Protein AF-A0AAN8NN44-F1 (afdb_monomer)

Radius of gyration: 18.26 Å; Cα contacts (8 Å, |Δi|>4): 401; chains: 1; bounding box: 51×33×47 Å

Foldseek 3Di:
DPWPQDDDPVQWDPDPQQFFFFWWKKFKFFTPDADPNFTDIAIWIWTQGPQGKIKTWFWAFDDCVRPVDAADPPDQFGGQIAGDITMGNHPDDTPRTQDMDIFGWDPRDGNNVLVVLCVVVQLRQWTHHRVRLARLVSVLVSVVSCVVVRGTPPCVSVVVVVVSQWDWGDDVVDPDTDTDDGDPDSDHIDRDDPVRSVVVSVVRPCPRPCVVVPPPDDD

Sequence (219 aa):
MASSYGIPQSMRIAVPENSRVVDVRVVVHKTASIVNDRHVNHWCIYFHTEEGFIVKVNMREKTQTEWPYVPFRNATYGWPGILDISAYQTHTI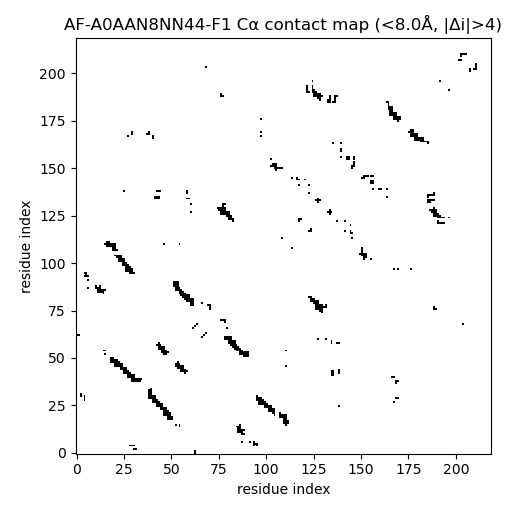TPSMIKAWDLHTLCQPRVKDLIRVLRRNQREFYTMSKCGSGCRFWVYTAIADWEGVGYLNIGTIQYIQERLMFWYDHRQDLVRTVIKEPLDTMPPGKFWTPEEWTAEMRLYDPFHPSADLWHDYSR

Nearest PDB structures (foldseek):
  5hqw-assembly1_A  TM=3.061E-01  e=4.403E-01  Brevibacillus brevis NBRC 100599
  3kg6-assembly5_C  TM=2.617E-01  e=1.930E+00  Lyngbya majuscula
  3kg6-assembly6_D  TM=2.424E-01  e=2.873E+00  Lyngbya majuscula
  3kg9-assembly3_B  TM=2.326E-01  e=3.817E+00  Lyngbya majuscula
  5tz7-assembly1_B  TM=2.546E-01  e=9.475E+00  Moorena producens 3L

Mean predicted aligned error: 8.64 Å

Solvent-accessible surface area (backbone atoms only — not comparable to full-atom values): 12464 Å² total; per-residue (Å²): 129,84,80,82,78,56,77,60,76,91,57,55,49,78,68,62,46,80,42,36,29,48,29,47,30,42,36,38,25,54,45,95,49,68,57,95,94,34,52,43,69,47,40,39,36,32,34,36,27,77,89,41,36,31,37,40,45,32,55,42,71,53,43,63,88,78,42,83,67,78,68,57,93,84,46,85,46,28,53,50,38,37,67,49,72,52,14,30,77,53,87,71,78,35,94,39,57,74,51,73,49,79,40,63,43,35,91,53,45,28,47,46,54,62,53,46,53,39,58,75,68,36,62,52,42,29,28,18,14,60,84,64,59,14,29,48,34,50,50,52,50,54,48,41,54,38,33,74,72,54,40,29,54,90,62,51,49,63,60,48,51,68,60,62,31,48,44,68,39,77,49,94,90,45,101,52,77,44,76,46,73,62,44,96,60,69,48,66,44,46,77,36,54,75,66,54,41,52,52,58,57,42,73,67,33,84,83,35,94,65,38,80,77,70,72,87,72,92,128

Secondary structure (DSSP, 8-state):
-----SS-GGG-B---TTSBEEEEEEEEEEEEEEETTEEEEEEEEEEEETTS-EEEEEEEEPPTTT--PPPPTT-SEEEEEEEEEEEESS-PPPTTEEEEEEEEBSS--BHHHHHHHHHHTTTTSEEEETTS-THHHHHHHHHHHHHHTTSB-TTHHHHHHHHHT-EEE--TT-SS-EEE---S-----EE--HHHHHHHHHTT-TTSTTGGGS-----

pLDDT: mean 80.77, std 17.83, range [31.28, 98.56]

Organism: NCBI:txid74498

InterPro domains:
  IPR056672 Domain of unknown function DUF7770 [PF24968] (24-180)

Structure (mmCIF, N/CA/C/O backbone):
data_AF-A0AAN8NN44-F1
#
_entry.id   AF-A0AAN8NN44-F1
#
loop_
_atom_site.group_PDB
_atom_site.id
_atom_site.type_symbol
_atom_site.label_atom_id
_atom_site.label_alt_id
_atom_site.label_comp_id
_atom_site.label_asym_id
_atom_site.label_entity_id
_atom_site.label_seq_id
_atom_site.pdbx_PDB_ins_code
_atom_site.Cartn_x
_atom_site.Cartn_y
_atom_site.Cartn_z
_atom_site.occupancy
_atom_site.B_iso_or_equiv
_atom_site.auth_seq_id
_atom_site.auth_comp_id
_atom_site.auth_asym_id
_atom_site.auth_atom_id
_atom_site.pdbx_PDB_model_num
ATOM 1 N N . MET A 1 1 ? 11.306 13.249 -11.614 1.00 31.28 1 MET A N 1
ATOM 2 C CA . MET A 1 1 ? 10.649 14.209 -10.696 1.00 31.28 1 MET A CA 1
ATOM 3 C C . MET A 1 1 ? 9.962 13.415 -9.598 1.00 31.28 1 MET A C 1
ATOM 5 O O . MET A 1 1 ? 9.214 12.503 -9.924 1.00 31.28 1 MET A O 1
ATOM 9 N N . ALA A 1 2 ? 10.258 13.689 -8.325 1.00 33.84 2 ALA A N 1
ATOM 10 C CA . ALA A 1 2 ? 9.613 13.007 -7.204 1.00 33.84 2 ALA A CA 1
ATOM 11 C C . ALA A 1 2 ? 8.118 13.349 -7.192 1.00 33.84 2 ALA A C 1
ATOM 13 O O . ALA A 1 2 ? 7.742 14.519 -7.161 1.00 33.84 2 ALA A O 1
ATOM 14 N N . SER A 1 3 ? 7.262 12.337 -7.269 1.00 41.66 3 SER A N 1
ATOM 15 C CA . SER A 1 3 ? 5.829 12.548 -7.410 1.00 41.66 3 SER A CA 1
ATOM 16 C C . SER A 1 3 ? 5.186 12.733 -6.029 1.00 41.66 3 SER A C 1
ATOM 18 O O . SER A 1 3 ? 4.877 11.761 -5.335 1.00 41.66 3 SER A O 1
ATOM 20 N N . SER A 1 4 ? 5.011 13.975 -5.580 1.00 47.56 4 SER A N 1
ATOM 21 C CA . SER A 1 4 ? 4.341 14.276 -4.309 1.00 47.56 4 SER A CA 1
ATOM 22 C C . SER A 1 4 ? 2.816 14.277 -4.473 1.00 47.56 4 SER A C 1
ATOM 24 O O . SER A 1 4 ? 2.148 15.301 -4.368 1.00 47.56 4 SER A O 1
ATOM 26 N N . TYR A 1 5 ? 2.221 13.110 -4.727 1.00 59.44 5 TYR A N 1
ATOM 27 C CA . TYR A 1 5 ? 0.763 12.975 -4.648 1.00 59.44 5 TYR A CA 1
ATOM 28 C C . TYR A 1 5 ? 0.350 12.811 -3.181 1.00 59.44 5 TYR A C 1
ATOM 30 O O . TYR A 1 5 ? 0.694 11.812 -2.539 1.00 59.44 5 TYR A O 1
ATOM 38 N N . GLY A 1 6 ? -0.387 13.780 -2.637 1.00 60.66 6 GLY A N 1
ATOM 39 C CA . GLY A 1 6 ? -1.008 13.665 -1.318 1.00 60.66 6 GLY A CA 1
ATOM 40 C C . GLY A 1 6 ? -0.920 14.915 -0.444 1.00 60.66 6 GLY A C 1
ATOM 41 O O . GLY A 1 6 ? -0.745 16.022 -0.943 1.00 60.66 6 GLY A O 1
ATOM 42 N N . ILE A 1 7 ? -1.078 14.724 0.869 1.00 65.12 7 ILE A N 1
ATOM 43 C CA . ILE A 1 7 ? -0.983 15.786 1.881 1.00 65.12 7 ILE A CA 1
ATOM 44 C C . ILE A 1 7 ? 0.482 16.281 1.955 1.00 65.12 7 ILE A C 1
ATOM 46 O O . ILE A 1 7 ? 1.389 15.436 1.986 1.00 65.12 7 ILE A O 1
ATOM 50 N N . PRO A 1 8 ? 0.740 17.608 1.981 1.00 69.25 8 PRO A N 1
ATOM 51 C CA . PRO A 1 8 ? 2.092 18.173 1.993 1.00 69.25 8 PRO A CA 1
ATOM 52 C C . PRO A 1 8 ? 2.992 17.582 3.081 1.00 69.25 8 PRO A C 1
ATOM 54 O O . PRO A 1 8 ? 2.550 17.353 4.207 1.00 69.25 8 PRO A O 1
ATOM 57 N N . GLN A 1 9 ? 4.279 17.382 2.775 1.00 72.81 9 GLN A N 1
ATOM 58 C CA . GLN A 1 9 ? 5.242 16.848 3.749 1.00 72.81 9 GLN A CA 1
ATOM 59 C C . GLN A 1 9 ? 5.382 17.727 4.999 1.00 72.81 9 GLN A C 1
ATOM 61 O O . GLN A 1 9 ? 5.613 17.196 6.078 1.00 72.81 9 GLN A O 1
ATOM 66 N N . SER A 1 10 ? 5.186 19.043 4.875 1.00 74.38 10 SER A N 1
ATOM 67 C CA . SER A 1 10 ? 5.215 19.992 5.996 1.00 74.38 10 SER A CA 1
ATOM 68 C C . SER A 1 10 ? 4.125 19.752 7.044 1.00 74.38 10 SER A C 1
ATOM 70 O O . SER A 1 10 ? 4.248 20.233 8.163 1.00 74.38 10 SER A O 1
ATOM 72 N N . MET A 1 11 ? 3.073 19.005 6.702 1.00 79.19 11 MET A N 1
ATOM 73 C CA . MET A 1 11 ? 1.985 18.645 7.617 1.00 79.19 11 MET A CA 1
ATOM 74 C C . MET A 1 11 ? 2.177 17.261 8.251 1.00 79.19 11 MET A C 1
ATOM 76 O O . MET A 1 11 ? 1.268 16.764 8.918 1.00 79.19 11 MET A O 1
ATOM 80 N N . ARG A 1 12 ? 3.318 16.601 8.006 1.00 85.00 12 ARG A N 1
ATOM 81 C CA . ARG A 1 12 ? 3.601 15.284 8.577 1.00 85.00 12 ARG A CA 1
ATOM 82 C C . ARG A 1 12 ? 3.770 15.393 10.088 1.00 85.00 12 ARG A C 1
ATOM 84 O O . ARG A 1 12 ? 4.515 16.232 10.584 1.00 85.00 12 ARG A O 1
ATOM 91 N N . ILE A 1 13 ? 3.121 14.480 10.793 1.00 90.31 13 ILE A N 1
ATOM 92 C CA . ILE A 1 13 ? 3.348 14.224 12.213 1.00 90.31 13 ILE A CA 1
ATOM 93 C C . ILE A 1 13 ? 4.069 12.886 12.393 1.00 90.31 13 ILE A C 1
ATOM 95 O O . ILE A 1 13 ? 4.198 12.095 11.453 1.00 90.31 13 ILE A O 1
ATOM 99 N N . ALA A 1 14 ? 4.504 12.613 13.623 1.00 92.62 14 ALA A N 1
ATOM 100 C CA . ALA A 1 14 ? 4.926 11.272 14.006 1.00 92.62 14 ALA A CA 1
ATOM 101 C C . ALA A 1 14 ? 3.779 10.270 13.788 1.00 92.62 14 ALA A C 1
ATOM 103 O O . ALA A 1 14 ? 2.614 10.589 14.029 1.00 92.62 14 ALA A O 1
ATOM 104 N N . VAL A 1 15 ? 4.108 9.058 13.332 1.00 94.56 15 VAL A N 1
ATOM 105 C CA . VAL A 1 15 ? 3.108 8.004 13.122 1.00 94.56 15 VAL A CA 1
ATOM 106 C C . VAL A 1 15 ? 2.464 7.652 14.469 1.00 94.56 15 VAL A C 1
ATOM 108 O O . VAL A 1 15 ? 3.183 7.250 15.386 1.00 94.56 15 VAL A O 1
ATOM 111 N N . PRO A 1 16 ? 1.133 7.779 14.619 1.00 95.56 16 PRO A N 1
ATOM 112 C CA . PRO A 1 16 ? 0.448 7.497 15.874 1.00 95.56 16 PRO A CA 1
ATOM 113 C C . PRO A 1 16 ? 0.279 5.982 16.045 1.00 95.56 16 PRO A C 1
ATOM 115 O O . PRO A 1 16 ? -0.792 5.416 15.859 1.00 95.56 16 PRO A O 1
ATOM 118 N N . GLU A 1 17 ? 1.368 5.291 16.375 1.00 96.75 17 GLU A N 1
ATOM 119 C CA . GLU A 1 17 ? 1.456 3.824 16.380 1.00 96.75 17 GLU A CA 1
ATOM 120 C C . GLU A 1 17 ? 0.391 3.112 17.226 1.00 96.75 17 GLU A C 1
ATOM 122 O O . GLU A 1 17 ? 0.011 1.980 16.916 1.00 96.75 17 GLU A O 1
ATOM 127 N N . ASN A 1 18 ? -0.071 3.754 18.301 1.00 97.62 18 ASN A N 1
ATOM 128 C CA . ASN A 1 18 ? -1.041 3.189 19.238 1.00 97.62 18 ASN A CA 1
ATOM 129 C C . ASN A 1 18 ? -2.498 3.547 18.921 1.00 97.62 18 ASN A C 1
ATOM 131 O O . ASN A 1 18 ? -3.383 2.988 19.570 1.00 97.62 18 ASN A O 1
ATOM 135 N N . SER A 1 19 ? -2.735 4.430 17.949 1.00 96.88 19 SER A N 1
ATOM 136 C CA . SER A 1 19 ? -4.079 4.807 17.520 1.00 96.88 19 SER A CA 1
ATOM 137 C C . SER A 1 19 ? -4.819 3.626 16.914 1.00 96.88 19 SER A C 1
ATOM 139 O O . SER A 1 19 ? -4.236 2.853 16.142 1.00 96.88 19 SER A O 1
ATOM 141 N N . ARG A 1 20 ? -6.101 3.492 17.263 1.00 98.00 20 ARG A N 1
ATOM 142 C CA . ARG A 1 20 ? -6.977 2.446 16.719 1.00 98.00 20 ARG A CA 1
ATOM 143 C C . ARG A 1 20 ? -7.376 2.811 15.304 1.00 98.00 20 ARG A C 1
ATOM 145 O O . ARG A 1 20 ? -7.878 3.905 15.072 1.00 98.00 20 ARG A O 1
ATOM 152 N N . VAL A 1 21 ? -7.157 1.900 14.368 1.00 97.50 21 VAL A N 1
ATOM 153 C CA . VAL A 1 21 ? -7.631 2.051 12.995 1.00 97.50 21 VAL A CA 1
ATOM 154 C C . VAL A 1 21 ? -9.087 1.616 12.958 1.00 97.50 21 VAL A C 1
ATOM 156 O O . VAL A 1 21 ? -9.417 0.543 13.449 1.00 97.50 21 VAL A O 1
ATOM 159 N N . VAL A 1 22 ? -9.938 2.480 12.413 1.00 96.88 22 VAL A N 1
ATOM 160 C CA . VAL A 1 22 ? -11.370 2.238 12.211 1.00 96.88 22 VAL A CA 1
ATOM 161 C C . VAL A 1 22 ? -11.583 1.725 10.793 1.00 96.88 22 VAL A C 1
ATOM 163 O O . VAL A 1 22 ? -12.162 0.655 10.608 1.00 96.88 22 VAL A O 1
ATOM 166 N N . ASP A 1 23 ? -11.005 2.416 9.807 1.00 96.44 23 ASP A N 1
ATOM 167 C CA . ASP A 1 23 ? -11.106 2.051 8.397 1.00 96.44 23 ASP A CA 1
ATOM 168 C C . ASP A 1 23 ? -9.737 2.005 7.718 1.00 96.44 23 ASP A C 1
ATOM 170 O O . ASP A 1 23 ? -8.868 2.863 7.914 1.00 96.44 23 ASP A O 1
ATOM 174 N N . VAL A 1 24 ? -9.580 1.010 6.850 1.00 97.19 24 VAL A N 1
ATOM 175 C CA . VAL A 1 24 ? -8.532 0.946 5.837 1.00 97.19 24 VAL A CA 1
ATOM 176 C C . VAL A 1 24 ? -9.129 1.468 4.533 1.00 97.19 24 VAL A C 1
ATOM 178 O O . VAL A 1 24 ? -9.910 0.792 3.869 1.00 97.19 24 VAL A O 1
ATOM 181 N N . ARG A 1 25 ? -8.762 2.688 4.149 1.00 96.00 25 ARG A N 1
ATOM 182 C CA . ARG A 1 25 ? -9.207 3.340 2.919 1.00 96.00 25 ARG A CA 1
ATOM 183 C C . ARG A 1 25 ? -8.220 3.083 1.786 1.00 96.00 25 ARG A C 1
ATOM 185 O O . ARG A 1 25 ? -7.079 3.537 1.830 1.00 96.00 25 ARG A O 1
ATOM 192 N N . VAL A 1 26 ? -8.663 2.415 0.729 1.00 95.75 26 VAL A N 1
ATOM 193 C CA . VAL A 1 26 ? -7.897 2.266 -0.516 1.00 95.75 26 VAL A CA 1
ATOM 194 C C . VAL A 1 26 ? -8.208 3.443 -1.428 1.00 95.75 26 VAL A C 1
ATOM 196 O O . VAL A 1 26 ? -9.376 3.756 -1.649 1.00 95.75 26 VAL A O 1
ATOM 199 N N . VAL A 1 27 ? -7.181 4.100 -1.965 1.00 92.12 27 VAL A N 1
ATOM 200 C CA . VAL A 1 27 ? -7.342 5.326 -2.757 1.00 92.12 27 VAL A CA 1
ATOM 201 C C . VAL A 1 27 ? -6.584 5.233 -4.065 1.00 92.12 27 VAL A C 1
ATOM 203 O O . VAL A 1 27 ? -5.429 4.806 -4.106 1.00 92.12 27 VAL A O 1
ATOM 206 N N . VAL A 1 28 ? -7.234 5.706 -5.126 1.00 90.31 28 VAL A N 1
ATOM 207 C CA . VAL A 1 28 ? -6.605 5.970 -6.415 1.00 90.31 28 VAL A CA 1
ATOM 208 C C . VAL A 1 28 ? -6.417 7.473 -6.604 1.00 90.31 28 VAL A C 1
ATOM 210 O O . VAL A 1 28 ? -7.359 8.263 -6.483 1.00 90.31 28 VAL A O 1
ATOM 213 N N . HIS A 1 29 ? -5.186 7.870 -6.913 1.00 87.50 29 HIS A N 1
ATOM 214 C CA . HIS A 1 29 ? -4.805 9.248 -7.191 1.00 87.50 29 HIS A CA 1
ATOM 215 C C . HIS A 1 29 ? -4.473 9.448 -8.667 1.00 87.50 29 HIS A C 1
ATOM 217 O O . HIS A 1 29 ? -3.826 8.600 -9.290 1.00 87.50 29 HIS A O 1
ATOM 223 N N . LYS A 1 30 ? -4.826 10.622 -9.201 1.00 83.38 30 LYS A N 1
ATOM 224 C CA . LYS A 1 30 ? -4.254 11.120 -10.451 1.00 83.38 30 LYS A CA 1
ATOM 225 C C . LYS A 1 30 ? -2.779 11.417 -10.236 1.00 83.38 30 LYS A C 1
ATOM 227 O O . LYS A 1 30 ? -2.398 12.010 -9.222 1.00 83.38 30 LYS A O 1
ATOM 232 N N . THR A 1 31 ? -1.968 11.032 -11.210 1.00 77.69 31 THR A N 1
ATOM 233 C CA . THR A 1 31 ? -0.578 11.462 -11.289 1.00 77.69 31 THR A CA 1
ATOM 234 C C . THR A 1 31 ? -0.432 12.606 -12.299 1.00 77.69 31 THR A C 1
ATOM 236 O O . THR A 1 31 ? -1.315 12.838 -13.127 1.00 77.69 31 THR A O 1
ATOM 239 N N . ALA A 1 32 ? 0.677 13.339 -12.227 1.00 71.19 32 ALA A N 1
ATOM 240 C CA . ALA A 1 32 ? 1.072 14.327 -13.225 1.00 71.19 32 ALA A CA 1
ATOM 241 C C . ALA A 1 32 ? 1.520 13.675 -14.547 1.00 71.19 32 ALA A C 1
ATOM 243 O O . ALA A 1 32 ? 1.606 14.357 -15.563 1.00 71.19 32 ALA A O 1
ATOM 244 N N . SER A 1 33 ? 1.796 12.368 -14.546 1.00 70.38 33 SER A N 1
ATOM 245 C CA . SER A 1 33 ? 2.229 11.635 -15.732 1.00 70.38 33 SER A CA 1
ATOM 246 C C . SER A 1 33 ? 1.044 11.294 -16.632 1.00 70.38 33 SER A C 1
ATOM 248 O O . SER A 1 33 ? 0.020 10.782 -16.171 1.00 70.38 33 SER A O 1
ATOM 250 N N . ILE A 1 34 ? 1.220 11.523 -17.932 1.00 65.81 34 ILE A N 1
ATOM 251 C CA . ILE A 1 34 ? 0.280 11.131 -18.982 1.00 65.81 34 ILE A CA 1
ATOM 252 C C . ILE A 1 34 ? 0.992 10.128 -19.891 1.00 65.81 34 ILE A C 1
ATOM 254 O O . ILE A 1 34 ? 2.100 10.389 -20.352 1.00 65.81 34 ILE A O 1
ATOM 258 N N . VAL A 1 35 ? 0.371 8.975 -20.134 1.00 63.31 35 VAL A N 1
ATOM 259 C CA . VAL A 1 35 ? 0.862 7.941 -21.058 1.00 63.31 35 VAL A CA 1
ATOM 260 C C . VAL A 1 35 ? -0.279 7.583 -22.000 1.00 63.31 35 VAL A C 1
ATOM 262 O O . VAL A 1 35 ? -1.370 7.258 -21.532 1.00 63.31 35 VAL A O 1
ATOM 265 N N . ASN A 1 36 ? -0.042 7.647 -23.314 1.00 63.44 36 ASN A N 1
ATOM 266 C CA . ASN A 1 36 ? -1.061 7.408 -24.347 1.00 63.44 36 ASN A CA 1
ATOM 267 C C . ASN A 1 36 ? -2.355 8.215 -24.100 1.00 63.44 36 ASN A C 1
ATOM 269 O O . ASN A 1 36 ? -3.450 7.650 -24.083 1.00 63.44 36 ASN A O 1
ATOM 273 N N . ASP A 1 37 ? -2.212 9.515 -23.814 1.00 63.03 37 ASP A N 1
ATOM 274 C CA . ASP A 1 37 ? -3.306 10.452 -23.496 1.00 63.03 37 ASP A CA 1
ATOM 275 C C . ASP A 1 37 ? -4.191 10.044 -22.303 1.00 63.03 37 ASP A C 1
ATOM 277 O O . ASP A 1 37 ? -5.378 10.383 -22.222 1.00 63.03 37 ASP A O 1
ATOM 281 N N . ARG A 1 38 ? -3.622 9.289 -21.354 1.00 60.09 38 ARG A N 1
ATOM 282 C CA . ARG A 1 38 ? -4.283 8.871 -20.111 1.00 60.09 38 ARG A CA 1
ATOM 283 C C . ARG A 1 38 ? -3.443 9.258 -18.903 1.00 60.09 38 ARG A C 1
ATOM 285 O O . ARG A 1 38 ? -2.240 9.002 -18.878 1.00 60.09 38 ARG A O 1
ATOM 292 N N . HIS A 1 39 ? -4.082 9.814 -17.874 1.00 67.44 39 HIS A N 1
ATOM 293 C CA . HIS A 1 39 ? -3.429 10.024 -16.584 1.00 67.44 39 HIS A CA 1
ATOM 294 C C . HIS A 1 39 ? -3.014 8.684 -15.989 1.00 67.44 39 HIS A C 1
ATOM 296 O O . HIS A 1 39 ? -3.867 7.841 -15.712 1.00 67.44 39 HIS A O 1
ATOM 302 N N . VAL A 1 40 ? -1.720 8.506 -15.731 1.00 75.31 40 VAL A N 1
ATOM 303 C CA . VAL A 1 40 ? -1.253 7.375 -14.928 1.00 75.31 40 VAL A CA 1
ATOM 304 C C . VAL A 1 40 ? -1.863 7.517 -13.534 1.00 75.31 40 VAL A C 1
ATOM 306 O O . VAL A 1 40 ? -1.995 8.626 -13.004 1.00 75.31 40 VAL A O 1
ATOM 309 N N . ASN A 1 41 ? -2.304 6.411 -12.949 1.00 84.62 41 ASN A N 1
ATOM 310 C CA . ASN A 1 41 ? -2.881 6.400 -11.612 1.00 84.62 41 ASN A CA 1
ATOM 311 C C . ASN A 1 41 ? -1.896 5.818 -10.605 1.00 84.62 41 ASN A C 1
ATOM 313 O O . ASN A 1 41 ? -1.219 4.834 -10.899 1.00 84.62 41 ASN A O 1
ATOM 317 N N . HIS A 1 42 ? -1.887 6.375 -9.397 1.00 88.75 42 HIS A N 1
ATOM 318 C CA . HIS A 1 42 ? -1.148 5.824 -8.266 1.00 88.75 42 HIS A CA 1
ATOM 319 C C . HIS A 1 42 ? -2.109 5.334 -7.190 1.00 88.75 42 HIS A C 1
ATOM 321 O O . HIS A 1 42 ? -3.066 6.031 -6.858 1.00 88.75 42 HIS A O 1
ATOM 327 N N . TRP A 1 43 ? -1.841 4.155 -6.641 1.00 92.06 43 TRP A N 1
ATOM 328 C CA . TRP A 1 43 ? -2.685 3.526 -5.632 1.00 92.06 43 TRP A CA 1
ATOM 329 C C . TRP A 1 43 ? -1.960 3.463 -4.298 1.00 92.06 43 TRP A C 1
ATOM 331 O O . TRP A 1 43 ? -0.786 3.098 -4.232 1.00 92.06 43 TRP A O 1
ATOM 341 N N . CYS A 1 44 ? -2.664 3.817 -3.230 1.00 93.81 44 CYS A N 1
ATOM 342 C CA . CYS A 1 44 ? -2.145 3.721 -1.873 1.00 93.81 44 CYS A CA 1
ATOM 343 C C . CYS A 1 44 ? -3.271 3.490 -0.868 1.00 93.81 44 CYS A C 1
ATOM 345 O O . CYS A 1 44 ? -4.453 3.474 -1.215 1.00 93.81 44 CYS A O 1
ATOM 347 N N . ILE A 1 45 ? -2.879 3.297 0.385 1.00 96.50 45 ILE A N 1
ATOM 348 C CA . ILE A 1 45 ? -3.774 2.981 1.488 1.00 96.50 45 ILE A CA 1
ATOM 349 C C . ILE A 1 45 ? -3.693 4.106 2.518 1.00 96.50 45 ILE A C 1
ATOM 351 O O . ILE A 1 45 ? -2.633 4.694 2.732 1.00 96.50 45 ILE A O 1
ATOM 355 N N . TYR A 1 46 ? -4.811 4.402 3.162 1.00 95.62 46 TYR A N 1
ATOM 356 C CA . TYR A 1 46 ? -4.903 5.317 4.285 1.00 95.62 46 TYR A CA 1
ATOM 357 C C . TYR A 1 46 ? -5.581 4.610 5.451 1.00 95.62 46 TYR A C 1
ATOM 359 O O . TYR A 1 46 ? -6.641 4.020 5.287 1.00 95.62 46 TYR A O 1
ATOM 367 N N . PHE A 1 47 ? -4.989 4.681 6.634 1.00 96.25 47 PHE A N 1
ATOM 368 C CA . PHE A 1 47 ? -5.662 4.302 7.866 1.00 96.25 47 PHE A CA 1
ATOM 369 C C . PHE A 1 47 ? -6.365 5.523 8.428 1.00 96.25 47 PHE A C 1
ATOM 371 O O . PHE A 1 47 ? -5.718 6.545 8.666 1.00 96.25 47 PHE A O 1
ATOM 378 N N . HIS A 1 48 ? -7.667 5.399 8.642 1.00 95.00 48 HIS A N 1
ATOM 379 C CA . HIS A 1 48 ? -8.450 6.348 9.416 1.00 95.00 48 HIS A CA 1
ATOM 380 C C . HIS A 1 48 ? -8.474 5.874 10.857 1.00 95.00 48 HIS A C 1
ATOM 382 O O . HIS A 1 48 ? -8.876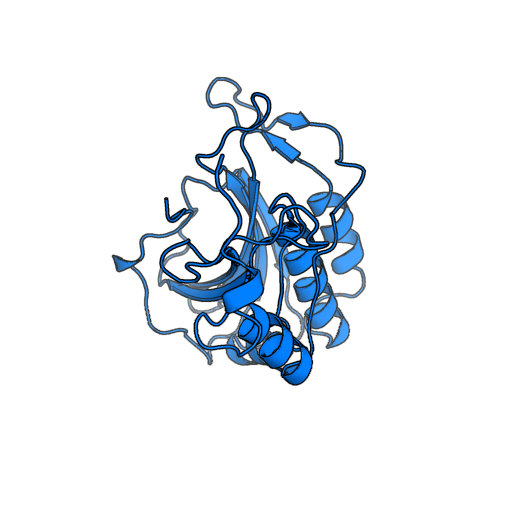 4.738 11.120 1.00 95.00 48 HIS A O 1
ATOM 388 N N . THR A 1 49 ? -8.009 6.715 11.778 1.00 95.25 49 THR A N 1
ATOM 389 C CA . THR A 1 49 ? -7.993 6.369 13.198 1.00 95.25 49 THR A CA 1
ATOM 390 C C . THR A 1 49 ? -9.167 6.977 13.949 1.00 95.25 49 THR A C 1
ATOM 392 O O . THR A 1 49 ? -9.734 7.982 13.524 1.00 95.25 49 THR A O 1
ATOM 395 N N . GLU A 1 50 ? -9.517 6.378 15.084 1.00 93.94 50 GLU A N 1
ATOM 396 C CA . GLU A 1 50 ? -10.602 6.846 15.956 1.00 93.94 50 GLU A CA 1
ATOM 397 C C . GLU A 1 50 ? -10.350 8.271 16.475 1.00 93.94 50 GLU A C 1
ATOM 399 O O . GLU A 1 50 ? -11.263 9.083 16.576 1.00 93.94 50 GLU A O 1
ATOM 404 N N . GLU A 1 51 ? -9.086 8.611 16.727 1.00 92.00 51 GLU A N 1
ATOM 405 C CA . GLU A 1 51 ? -8.654 9.935 17.189 1.00 92.00 51 GLU A CA 1
ATOM 406 C C . GLU A 1 51 ? -8.548 10.963 16.049 1.00 92.00 51 GLU A C 1
ATOM 408 O O . GLU A 1 51 ? -8.161 12.111 16.266 1.00 92.00 51 GLU A O 1
ATOM 413 N N . GLY A 1 52 ? -8.883 10.555 14.825 1.00 91.12 52 GLY A N 1
ATOM 414 C CA . GLY A 1 52 ? -8.965 11.421 13.661 1.00 91.12 52 GLY A CA 1
ATOM 415 C C . GLY A 1 52 ? -7.660 11.647 12.902 1.00 91.12 52 GLY A C 1
ATOM 416 O O . GLY A 1 52 ? -7.609 12.508 12.016 1.00 91.12 52 GLY A O 1
ATOM 417 N N . PHE A 1 53 ? -6.624 10.861 13.200 1.00 92.69 53 PHE A N 1
ATOM 418 C CA . PHE A 1 53 ? -5.404 10.848 12.407 1.00 92.69 53 PHE A CA 1
ATOM 419 C C . PHE A 1 53 ? -5.613 10.092 11.095 1.00 92.69 53 PHE A C 1
ATOM 421 O O . PHE A 1 53 ? -6.409 9.156 10.989 1.00 92.69 53 PHE A O 1
ATOM 428 N N . ILE A 1 54 ? -4.821 10.474 10.098 1.00 92.75 54 ILE A N 1
ATOM 429 C CA . ILE A 1 54 ? -4.689 9.746 8.844 1.00 92.75 54 ILE A CA 1
ATOM 430 C C . ILE A 1 54 ? -3.264 9.222 8.730 1.00 92.75 54 ILE A C 1
ATOM 432 O O . ILE A 1 54 ? -2.316 10.004 8.763 1.00 92.75 54 ILE A O 1
ATOM 436 N N . VAL A 1 55 ? -3.104 7.915 8.517 1.00 94.56 55 VAL A N 1
ATOM 437 C CA . VAL A 1 55 ? -1.803 7.304 8.203 1.00 94.56 55 VAL A CA 1
ATOM 438 C C . VAL A 1 55 ? -1.807 6.816 6.765 1.00 94.56 55 VAL A C 1
ATOM 440 O O . VAL A 1 55 ? -2.455 5.830 6.437 1.00 94.56 55 VAL A O 1
ATOM 443 N N . LYS A 1 56 ? -1.067 7.495 5.892 1.00 94.31 56 LYS A N 1
ATOM 444 C CA . LYS A 1 56 ? -0.824 7.043 4.523 1.00 94.31 56 LYS A CA 1
ATOM 445 C C . LYS A 1 56 ? 0.205 5.918 4.546 1.00 94.31 56 LYS A C 1
ATOM 447 O O . LYS A 1 56 ? 1.331 6.125 4.996 1.00 94.31 56 LYS A O 1
ATOM 452 N N . VAL A 1 57 ? -0.174 4.770 4.005 1.00 96.00 57 VAL A N 1
ATOM 453 C CA . VAL A 1 57 ? 0.680 3.611 3.766 1.00 96.00 57 VAL A CA 1
ATOM 454 C C . VAL A 1 57 ? 0.816 3.437 2.263 1.00 96.00 57 VAL A C 1
ATOM 456 O O . VAL A 1 57 ? -0.150 3.163 1.546 1.00 96.00 57 VAL A O 1
ATOM 459 N N . ASN A 1 58 ? 2.024 3.668 1.770 1.00 94.00 58 ASN A N 1
ATOM 460 C CA . ASN A 1 58 ? 2.272 3.824 0.354 1.00 94.00 58 ASN A CA 1
ATOM 461 C C . ASN A 1 58 ? 3.443 2.960 -0.099 1.00 94.00 58 ASN A C 1
ATOM 463 O O . ASN A 1 58 ? 4.502 2.991 0.514 1.00 94.00 58 ASN A O 1
ATOM 467 N N . MET A 1 59 ? 3.281 2.272 -1.223 1.00 94.25 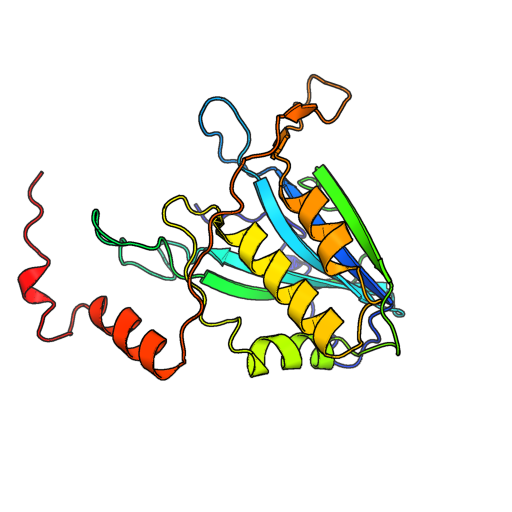59 MET A N 1
ATOM 468 C CA . MET A 1 59 ? 4.397 1.681 -1.947 1.00 94.25 59 MET A CA 1
ATOM 469 C C . MET A 1 59 ? 4.623 2.495 -3.210 1.00 94.25 59 MET A C 1
ATOM 471 O O . MET A 1 59 ? 3.847 2.408 -4.162 1.00 94.25 59 MET A O 1
ATOM 475 N N . ARG A 1 60 ? 5.661 3.329 -3.197 1.00 89.25 60 ARG A N 1
ATOM 476 C CA . ARG A 1 60 ? 6.055 4.143 -4.354 1.00 89.25 60 ARG A CA 1
ATOM 477 C C . ARG A 1 60 ? 7.363 3.642 -4.931 1.00 89.25 60 ARG A C 1
ATOM 479 O O . ARG A 1 60 ? 8.128 2.967 -4.253 1.00 89.25 60 ARG A O 1
ATOM 486 N N . GLU A 1 61 ? 7.628 4.013 -6.169 1.00 86.44 61 GLU A N 1
ATOM 487 C CA . GLU A 1 61 ? 8.947 3.829 -6.761 1.00 86.44 61 GLU A CA 1
ATOM 488 C C . GLU A 1 61 ? 9.983 4.671 -6.019 1.00 86.44 61 GLU A C 1
ATOM 490 O O . GLU A 1 61 ? 9.704 5.806 -5.596 1.00 86.44 61 GLU A O 1
ATOM 495 N N . LYS A 1 62 ? 11.185 4.112 -5.864 1.00 85.38 62 LYS A N 1
ATOM 496 C CA . LYS A 1 62 ? 12.358 4.912 -5.525 1.00 85.38 62 LYS A CA 1
ATOM 497 C C . LYS A 1 62 ? 12.632 5.901 -6.653 1.00 85.38 62 LYS A C 1
ATOM 499 O O . LYS A 1 62 ? 12.520 5.568 -7.831 1.00 85.38 62 LYS A O 1
ATOM 504 N N . THR A 1 63 ? 12.985 7.128 -6.297 1.00 82.19 63 THR A N 1
ATOM 505 C CA . THR A 1 63 ? 13.425 8.126 -7.277 1.00 82.19 63 THR A CA 1
ATOM 506 C C . THR A 1 63 ? 14.862 7.847 -7.721 1.00 82.19 63 THR A C 1
ATOM 508 O O . THR A 1 63 ? 15.608 7.172 -7.018 1.00 82.19 63 THR A O 1
ATOM 511 N N . GLN A 1 64 ? 15.302 8.470 -8.820 1.00 79.62 64 GLN A N 1
ATOM 512 C CA . GLN A 1 64 ? 16.708 8.418 -9.253 1.00 79.62 64 GLN A CA 1
ATOM 513 C C . GLN A 1 64 ? 17.693 8.866 -8.156 1.00 79.62 64 GLN A C 1
ATOM 515 O O . GLN A 1 64 ? 18.831 8.422 -8.117 1.00 79.62 64 GLN A O 1
ATOM 520 N N . THR A 1 65 ? 17.277 9.759 -7.254 1.00 82.62 65 THR A N 1
ATOM 521 C CA . THR A 1 65 ? 18.129 10.207 -6.142 1.00 82.62 65 THR A CA 1
ATOM 522 C C . THR A 1 65 ? 18.211 9.177 -5.016 1.00 82.62 65 THR A C 1
ATOM 524 O O . THR A 1 65 ? 19.213 9.120 -4.319 1.00 82.62 65 THR A O 1
ATOM 527 N N . GLU A 1 66 ? 17.163 8.375 -4.815 1.00 83.44 66 GLU A N 1
ATOM 528 C CA . GLU A 1 66 ? 17.123 7.298 -3.814 1.00 83.44 66 GLU A CA 1
ATOM 529 C C . GLU A 1 66 ? 17.686 5.975 -4.355 1.00 83.44 66 GLU A C 1
ATOM 531 O O . GLU A 1 66 ? 18.065 5.091 -3.586 1.00 83.44 66 GLU A O 1
ATOM 536 N N . TRP A 1 67 ? 17.698 5.828 -5.678 1.00 81.19 67 TRP A N 1
ATOM 537 C CA . TRP A 1 67 ? 18.201 4.680 -6.413 1.00 81.19 67 TRP A CA 1
ATOM 538 C C . TRP A 1 67 ? 18.790 5.163 -7.746 1.00 81.19 67 TRP A C 1
ATOM 540 O O . TRP A 1 67 ? 18.056 5.300 -8.725 1.00 81.19 67 TRP A O 1
ATOM 550 N N . PRO A 1 68 ? 20.100 5.455 -7.808 1.00 78.00 68 PRO A N 1
ATOM 551 C CA . PRO A 1 68 ? 20.724 6.044 -8.993 1.00 78.00 68 PRO A CA 1
ATOM 552 C C . PRO A 1 68 ? 20.926 5.053 -10.147 1.00 78.00 68 PRO A C 1
ATOM 554 O O . PRO A 1 68 ? 21.505 5.427 -11.165 1.00 78.00 68 PRO A O 1
ATOM 557 N N . TYR A 1 69 ? 20.428 3.822 -10.027 1.00 77.19 69 TYR A N 1
ATOM 558 C CA . TYR A 1 69 ? 20.622 2.758 -11.006 1.00 77.19 69 TYR A CA 1
ATOM 559 C C . TYR A 1 69 ? 19.378 2.555 -11.860 1.00 77.19 69 TYR A C 1
ATOM 561 O O . TYR A 1 69 ? 18.258 2.536 -11.358 1.00 77.19 69 TYR A O 1
ATOM 569 N N . VAL A 1 70 ? 19.577 2.363 -13.160 1.00 72.00 70 VAL A N 1
ATOM 570 C CA . VAL A 1 70 ? 18.490 2.086 -14.100 1.00 72.00 70 VAL A CA 1
ATOM 571 C C . VAL A 1 70 ? 18.350 0.568 -14.244 1.00 72.00 70 VAL A C 1
ATOM 573 O O . VAL A 1 70 ? 19.350 -0.090 -14.534 1.00 72.00 70 VAL A O 1
ATOM 576 N N . PRO A 1 71 ? 17.146 -0.012 -14.066 1.00 70.50 71 PRO A N 1
ATOM 577 C CA . PRO A 1 71 ? 16.929 -1.427 -14.348 1.00 70.50 71 PRO A CA 1
ATOM 578 C C . PRO A 1 71 ? 17.356 -1.779 -15.779 1.00 70.50 71 PRO A C 1
ATOM 580 O O . PRO A 1 71 ? 17.092 -1.018 -16.715 1.00 70.50 71 PRO A O 1
ATOM 583 N N . PHE A 1 72 ? 17.991 -2.938 -15.969 1.00 66.50 72 PHE A N 1
ATOM 584 C CA . PHE A 1 72 ? 18.448 -3.367 -17.292 1.00 66.50 72 PHE A CA 1
ATOM 585 C C . PHE A 1 72 ? 17.303 -3.417 -18.311 1.00 66.50 72 PHE A C 1
ATOM 587 O O . PHE A 1 72 ? 16.160 -3.743 -17.985 1.00 66.50 72 PHE A O 1
ATOM 594 N N . ARG A 1 73 ? 17.609 -3.186 -19.595 1.00 70.00 73 ARG A N 1
ATOM 595 C CA . ARG A 1 73 ? 16.608 -3.268 -20.679 1.00 70.00 73 ARG A CA 1
ATOM 596 C C . ARG A 1 73 ? 15.893 -4.630 -20.705 1.00 70.00 73 ARG A C 1
ATOM 598 O O . ARG A 1 73 ? 14.693 -4.700 -20.990 1.00 70.00 73 ARG A O 1
ATOM 605 N N . ASN A 1 74 ? 16.607 -5.707 -20.383 1.00 73.69 74 ASN A N 1
ATOM 606 C CA . ASN A 1 74 ? 16.087 -7.073 -20.292 1.00 73.69 74 ASN A CA 1
ATOM 607 C C . ASN A 1 74 ? 15.603 -7.464 -18.884 1.00 73.69 74 ASN A C 1
ATOM 609 O O . ASN A 1 74 ? 15.201 -8.610 -18.705 1.00 73.69 74 ASN A O 1
ATOM 613 N N . ALA A 1 75 ? 15.591 -6.548 -17.909 1.00 74.38 75 ALA A N 1
ATOM 614 C CA . ALA A 1 75 ? 15.082 -6.841 -16.577 1.00 74.38 75 ALA A CA 1
ATOM 615 C C . ALA A 1 75 ? 13.618 -7.300 -16.648 1.00 74.38 75 ALA A C 1
ATOM 617 O O . ALA A 1 75 ? 12.801 -6.757 -17.411 1.00 74.38 75 ALA A O 1
ATOM 618 N N . THR A 1 76 ? 13.310 -8.317 -15.846 1.00 78.50 76 THR A N 1
ATOM 619 C CA . THR A 1 76 ? 11.960 -8.872 -15.687 1.00 78.50 76 THR A CA 1
ATOM 620 C C . THR A 1 76 ? 11.056 -7.912 -14.909 1.00 78.50 76 THR A C 1
ATOM 622 O O . THR A 1 76 ? 9.863 -7.813 -15.192 1.00 78.50 76 THR A O 1
ATOM 625 N N . TYR A 1 77 ? 11.630 -7.163 -13.965 1.00 84.25 77 TYR A N 1
ATOM 626 C CA . TYR A 1 77 ? 10.930 -6.221 -13.090 1.00 84.25 77 TYR A CA 1
ATOM 627 C C . TYR A 1 77 ? 11.454 -4.791 -13.275 1.00 84.25 77 TYR A C 1
ATOM 629 O O . TYR A 1 77 ? 12.475 -4.567 -13.922 1.00 84.25 77 TYR A O 1
ATOM 637 N N . GLY A 1 78 ? 10.693 -3.822 -12.772 1.00 84.44 78 GLY A N 1
ATOM 638 C CA . GLY A 1 78 ? 10.974 -2.394 -12.887 1.00 84.44 78 GLY A CA 1
ATOM 639 C C . GLY A 1 78 ? 11.794 -1.858 -11.718 1.00 84.44 78 GLY A C 1
ATOM 640 O O . GLY A 1 78 ? 12.717 -2.502 -11.228 1.00 84.44 78 GLY A O 1
ATOM 641 N N . TRP A 1 79 ? 11.447 -0.652 -11.273 1.00 85.44 79 TRP A N 1
ATOM 642 C CA . TRP A 1 79 ? 12.153 0.034 -10.196 1.00 85.44 79 TRP A CA 1
ATOM 643 C C . TRP A 1 79 ? 11.885 -0.606 -8.827 1.00 85.44 79 TRP A C 1
ATOM 645 O O . TRP A 1 79 ? 10.757 -1.048 -8.563 1.00 85.44 79 TRP A O 1
ATOM 655 N N . PRO A 1 80 ? 12.883 -0.621 -7.925 1.00 89.25 80 PRO A N 1
ATOM 656 C CA . PRO A 1 80 ? 12.658 -0.975 -6.533 1.00 89.25 80 PRO A CA 1
ATOM 657 C C . PRO A 1 80 ? 11.627 -0.036 -5.901 1.00 89.25 80 PRO A C 1
ATOM 659 O O . PRO A 1 80 ? 11.635 1.181 -6.116 1.00 89.25 80 PRO A O 1
ATOM 662 N N . GLY A 1 81 ? 10.738 -0.613 -5.107 1.00 89.75 81 GLY A N 1
ATOM 663 C CA . GLY A 1 81 ? 9.778 0.116 -4.302 1.00 89.75 81 GLY A CA 1
ATOM 664 C C . GLY A 1 81 ? 10.383 0.627 -2.996 1.00 89.75 81 GLY A C 1
ATOM 665 O O . GLY A 1 81 ? 11.455 0.206 -2.552 1.00 89.75 81 GLY A O 1
ATOM 666 N N . ILE A 1 82 ? 9.663 1.545 -2.365 1.00 90.88 82 ILE A N 1
ATOM 667 C CA . ILE A 1 82 ? 9.866 1.955 -0.982 1.00 90.88 82 ILE A CA 1
ATOM 668 C C . ILE A 1 82 ? 8.515 2.021 -0.270 1.00 90.88 82 ILE A C 1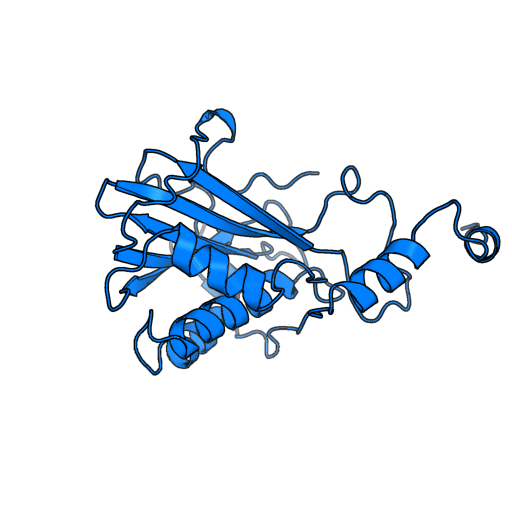
ATOM 670 O O . ILE A 1 82 ? 7.575 2.676 -0.734 1.00 90.88 82 ILE A O 1
ATOM 674 N N . LEU A 1 83 ? 8.443 1.336 0.874 1.00 94.19 83 LEU A N 1
ATOM 675 C CA . LEU A 1 83 ? 7.332 1.443 1.810 1.00 94.19 83 LEU A CA 1
ATOM 676 C C . LEU A 1 83 ? 7.429 2.789 2.542 1.00 94.19 83 LEU A C 1
ATOM 678 O O . LEU A 1 83 ? 8.182 2.945 3.500 1.00 94.19 83 LEU A O 1
ATOM 682 N N . ASP A 1 84 ? 6.674 3.768 2.059 1.00 93.19 84 ASP A N 1
ATOM 683 C CA . ASP A 1 84 ? 6.596 5.134 2.572 1.00 93.19 84 ASP A CA 1
ATOM 684 C C . ASP A 1 84 ? 5.358 5.264 3.467 1.00 93.19 84 ASP A C 1
ATOM 686 O O . ASP A 1 84 ? 4.216 5.200 3.001 1.00 93.19 84 ASP A O 1
ATOM 690 N N . ILE A 1 85 ? 5.594 5.410 4.771 1.00 94.06 85 ILE A N 1
ATOM 691 C CA . ILE A 1 85 ? 4.547 5.556 5.783 1.00 94.06 85 ILE A CA 1
ATOM 692 C C . ILE A 1 85 ? 4.626 6.966 6.352 1.00 94.06 85 ILE A C 1
ATOM 694 O O . ILE A 1 85 ? 5.670 7.400 6.836 1.00 94.06 85 ILE A O 1
ATOM 698 N N . SER A 1 86 ? 3.508 7.682 6.318 1.00 92.50 86 SER A N 1
ATOM 699 C CA . SER A 1 86 ? 3.430 9.058 6.812 1.00 92.50 86 SER A CA 1
ATOM 700 C C . SER A 1 86 ? 2.086 9.336 7.461 1.00 92.50 86 SER A C 1
ATOM 702 O O . SER A 1 86 ? 1.074 8.840 6.973 1.00 92.50 86 SER A O 1
ATOM 704 N N . ALA A 1 87 ? 2.064 10.138 8.524 1.00 92.62 87 ALA A N 1
ATOM 705 C CA . ALA A 1 87 ? 0.850 10.446 9.271 1.00 92.62 87 ALA A CA 1
ATOM 706 C C . ALA A 1 87 ? 0.522 11.942 9.289 1.00 92.62 87 ALA A C 1
ATOM 708 O O . ALA A 1 87 ? 1.413 12.781 9.154 1.00 92.62 87 ALA A O 1
ATOM 709 N N . TYR A 1 88 ? -0.762 12.254 9.466 1.00 90.38 88 TYR A N 1
ATOM 710 C CA . TYR A 1 88 ? -1.332 13.598 9.382 1.00 90.38 88 TYR A CA 1
ATOM 711 C C . TYR A 1 88 ? -2.483 13.767 10.393 1.00 90.38 88 TYR A C 1
ATOM 713 O O . TYR A 1 88 ? -3.199 12.809 10.679 1.00 90.38 88 TYR A O 1
ATOM 721 N N . GLN A 1 89 ? -2.684 14.983 10.916 1.00 83.62 89 GLN A N 1
ATOM 722 C CA . GLN A 1 89 ? -3.737 15.313 11.901 1.00 83.62 89 GLN A CA 1
ATOM 723 C C . GLN A 1 89 ? -5.139 15.522 11.310 1.00 83.62 89 GLN A C 1
ATOM 725 O O . GLN A 1 89 ? -6.099 15.666 12.057 1.00 83.62 89 GLN A O 1
ATOM 730 N N . THR A 1 90 ? -5.274 15.608 9.987 1.00 73.06 90 THR A N 1
ATOM 731 C CA . THR A 1 90 ? -6.510 16.075 9.348 1.00 73.06 90 THR A CA 1
ATOM 732 C C . THR A 1 90 ? -7.110 15.010 8.449 1.00 73.06 90 THR A C 1
ATOM 734 O O . THR A 1 90 ? -6.388 14.246 7.811 1.00 73.06 90 THR A O 1
ATOM 737 N N . HIS A 1 91 ? -8.438 15.028 8.311 1.00 63.12 91 HIS A N 1
ATOM 738 C CA . HIS A 1 91 ? -9.188 14.164 7.392 1.00 63.12 91 HIS A CA 1
ATOM 739 C C . HIS A 1 91 ? -9.031 14.560 5.909 1.00 63.12 91 HIS A C 1
ATOM 741 O O . HIS A 1 91 ? -9.940 14.367 5.101 1.00 63.12 91 HIS A O 1
ATOM 747 N N . THR A 1 92 ? -7.918 15.198 5.541 1.00 58.09 92 THR A N 1
ATOM 748 C CA . THR A 1 92 ? -7.824 15.936 4.283 1.00 58.09 92 THR A CA 1
ATOM 749 C C . THR A 1 92 ? -7.912 15.001 3.085 1.00 58.09 92 THR A C 1
ATOM 751 O O . THR A 1 92 ? -7.041 14.161 2.849 1.00 58.09 92 THR A O 1
ATOM 754 N N . ILE A 1 93 ? -8.953 15.219 2.283 1.00 59.53 93 ILE A N 1
ATOM 755 C CA . ILE A 1 93 ? -9.046 14.719 0.918 1.00 59.53 93 ILE A CA 1
ATOM 756 C C . ILE A 1 93 ? -7.899 15.340 0.129 1.00 59.53 93 ILE A C 1
ATOM 758 O O . ILE A 1 93 ? -7.796 16.558 -0.007 1.00 59.53 93 ILE A O 1
ATOM 762 N N . THR A 1 94 ? -7.013 14.506 -0.402 1.00 71.81 94 THR A N 1
ATOM 763 C CA . THR A 1 94 ? -5.929 15.008 -1.245 1.00 71.81 94 THR A CA 1
ATOM 764 C C . THR A 1 94 ? -6.522 15.510 -2.568 1.00 71.81 94 THR A C 1
ATOM 766 O O . THR A 1 94 ? -7.303 14.768 -3.166 1.00 71.81 94 THR A O 1
ATOM 769 N N . PRO A 1 95 ? -6.119 16.675 -3.102 1.00 72.75 95 PRO A N 1
ATOM 770 C CA . PRO A 1 95 ? -6.631 17.191 -4.381 1.00 72.75 95 PRO A CA 1
ATOM 771 C C . PRO A 1 95 ? -6.369 16.277 -5.590 1.00 72.75 95 PRO A C 1
ATOM 773 O O . PRO A 1 95 ? -6.946 16.452 -6.662 1.00 72.75 95 PRO A O 1
ATOM 776 N N . SER A 1 96 ? -5.456 15.314 -5.442 1.00 81.62 96 SER A N 1
ATOM 777 C CA . SER A 1 96 ? -5.168 14.294 -6.446 1.00 81.62 96 SER A CA 1
ATOM 778 C C . SER A 1 96 ? -6.067 13.060 -6.345 1.00 81.62 96 SER A C 1
ATOM 780 O O . SER A 1 96 ? -5.961 12.188 -7.197 1.00 81.62 96 SER A O 1
ATOM 782 N N . MET A 1 97 ? -6.920 12.936 -5.327 1.00 86.06 97 MET A N 1
ATOM 783 C CA . MET A 1 97 ? -7.803 11.780 -5.172 1.00 86.06 97 MET A CA 1
ATOM 784 C C . MET A 1 97 ? -8.827 11.737 -6.308 1.00 86.06 97 MET A C 1
ATOM 786 O O . MET A 1 97 ? -9.509 12.725 -6.563 1.00 86.06 97 MET A O 1
ATOM 790 N N . ILE A 1 98 ? -8.951 10.580 -6.960 1.00 85.00 98 ILE A N 1
ATOM 791 C CA . ILE A 1 98 ? -10.000 10.325 -7.954 1.00 85.00 98 ILE A CA 1
ATOM 792 C C . ILE A 1 98 ? -11.150 9.542 -7.316 1.00 85.00 98 ILE A C 1
ATOM 794 O O . ILE A 1 98 ? -12.317 9.875 -7.515 1.00 85.00 98 ILE A O 1
ATOM 798 N N . LYS A 1 99 ? -10.830 8.484 -6.560 1.00 88.25 99 LYS A N 1
ATOM 799 C CA . LYS A 1 99 ? -11.817 7.618 -5.904 1.00 88.25 99 LYS A CA 1
ATOM 800 C C . LYS A 1 99 ? -11.213 6.920 -4.687 1.00 88.25 99 LYS A C 1
ATOM 802 O O . LYS A 1 99 ? -9.999 6.722 -4.628 1.00 88.25 99 LYS A O 1
ATOM 807 N N . ALA A 1 100 ? -12.069 6.555 -3.739 1.00 91.50 100 ALA A N 1
ATOM 808 C CA . ALA A 1 100 ? -11.698 5.851 -2.522 1.00 91.50 100 ALA A CA 1
ATOM 809 C C . ALA A 1 100 ? -12.715 4.753 -2.182 1.00 91.50 100 ALA A C 1
ATOM 811 O O . ALA A 1 100 ? -13.887 4.852 -2.557 1.00 91.50 100 ALA A O 1
ATOM 812 N N . TRP A 1 101 ? -12.255 3.730 -1.464 1.00 94.94 101 TRP A N 1
ATOM 813 C CA . TRP A 1 101 ? -13.073 2.650 -0.919 1.00 94.94 101 TRP A CA 1
ATOM 814 C C . TRP A 1 101 ? -12.668 2.385 0.521 1.00 94.94 101 TRP A C 1
ATOM 816 O O . TRP A 1 101 ? -11.499 2.102 0.782 1.00 94.94 101 TRP A O 1
ATOM 826 N N . ASP A 1 102 ? -13.640 2.452 1.421 1.00 95.31 102 ASP A N 1
ATOM 827 C CA . ASP A 1 102 ? -13.434 2.235 2.848 1.00 95.31 102 ASP A CA 1
ATOM 828 C C . ASP A 1 102 ? -13.706 0.785 3.209 1.00 95.31 102 ASP A C 1
ATOM 830 O O . ASP A 1 102 ? -14.749 0.229 2.858 1.00 95.31 102 ASP A O 1
ATOM 834 N N . LEU A 1 103 ? -12.734 0.175 3.879 1.00 96.94 103 LEU A N 1
ATOM 835 C CA . LEU A 1 103 ? -12.781 -1.197 4.351 1.00 96.94 103 LEU A CA 1
ATOM 836 C C . LEU A 1 103 ? -12.764 -1.151 5.875 1.00 96.94 103 LEU A C 1
ATOM 838 O O . LEU A 1 103 ? -11.737 -0.829 6.480 1.00 96.94 103 LEU A O 1
ATOM 842 N N . HIS A 1 104 ? -13.907 -1.446 6.484 1.00 97.19 104 HIS A N 1
ATOM 843 C CA . HIS A 1 104 ? -14.024 -1.393 7.933 1.00 97.19 104 HIS A CA 1
ATOM 844 C C . HIS A 1 104 ? -13.167 -2.476 8.582 1.00 97.19 104 HIS A C 1
ATOM 846 O O . HIS A 1 104 ? -13.188 -3.639 8.163 1.00 97.19 104 HIS A O 1
ATOM 852 N N . THR A 1 105 ? -12.407 -2.090 9.601 1.00 97.56 105 THR A N 1
ATOM 853 C CA . THR A 1 105 ? -11.535 -3.026 10.309 1.00 97.56 105 THR A CA 1
ATOM 854 C C . THR A 1 105 ? -12.295 -3.848 11.344 1.00 97.56 105 THR A C 1
ATOM 856 O O . THR A 1 105 ? -13.243 -3.390 11.979 1.00 97.56 105 THR A O 1
ATOM 859 N N . LEU A 1 106 ? -11.848 -5.085 11.537 1.00 95.50 106 LEU A N 1
ATOM 860 C CA . LEU A 1 106 ? -12.300 -5.975 12.600 1.00 95.50 106 LEU A CA 1
ATOM 861 C C . LEU A 1 106 ? -11.344 -5.907 13.782 1.00 95.50 106 LEU A C 1
ATOM 863 O O . LEU A 1 106 ? -10.141 -5.759 13.598 1.00 95.50 106 LEU A O 1
ATOM 867 N N . CYS A 1 107 ? -11.865 -6.062 15.000 1.00 91.31 107 CYS A N 1
ATOM 868 C CA . CYS A 1 107 ? -11.064 -6.134 16.230 1.00 91.31 107 CYS A CA 1
ATOM 869 C C . CYS A 1 107 ? -10.243 -4.867 16.557 1.00 91.31 107 CYS A C 1
ATOM 871 O O . CYS A 1 107 ? -9.419 -4.907 17.470 1.00 91.31 107 CYS A O 1
ATOM 873 N N . GLN A 1 108 ? -10.486 -3.750 15.856 1.00 90.44 108 GLN A N 1
ATOM 874 C CA . GLN A 1 108 ? -9.870 -2.434 16.088 1.00 90.44 108 GLN A CA 1
ATOM 875 C C . GLN A 1 108 ? -8.329 -2.484 16.214 1.00 90.44 108 GLN A C 1
ATOM 877 O O . GLN A 1 108 ? -7.779 -2.103 17.258 1.00 90.44 108 GLN A O 1
ATOM 882 N N . PRO A 1 109 ? -7.606 -2.976 15.187 1.00 97.81 109 PRO A N 1
ATOM 883 C CA . PRO A 1 109 ? -6.152 -3.055 15.208 1.00 97.81 109 PRO A CA 1
ATOM 884 C C . PRO A 1 109 ? -5.542 -1.666 15.383 1.00 97.81 109 PRO A C 1
ATOM 886 O O . PRO A 1 109 ? -6.081 -0.661 14.915 1.00 97.81 109 PRO A O 1
ATOM 889 N N . ARG A 1 110 ? -4.373 -1.593 16.018 1.00 98.50 110 ARG A N 1
ATOM 890 C CA . ARG A 1 110 ? -3.619 -0.338 16.059 1.00 98.50 110 ARG A CA 1
ATOM 891 C C . ARG A 1 110 ? -2.833 -0.159 14.770 1.00 98.50 110 ARG A C 1
ATOM 893 O O . ARG A 1 110 ? -2.467 -1.138 14.117 1.00 98.50 110 ARG A O 1
ATOM 900 N N . VAL A 1 111 ? -2.473 1.083 14.454 1.00 98.38 111 VAL A N 1
ATOM 901 C CA . VAL A 1 111 ? -1.618 1.419 13.299 1.00 98.38 111 VAL A CA 1
ATOM 902 C C . VAL A 1 111 ? -0.378 0.518 13.233 1.00 98.38 111 VAL A C 1
ATOM 904 O O . VAL A 1 111 ? -0.072 -0.054 12.186 1.00 98.38 111 VAL A O 1
ATOM 907 N N . LYS A 1 112 ? 0.317 0.329 14.362 1.00 98.31 112 LYS A N 1
ATOM 908 C CA . LYS A 1 112 ? 1.518 -0.519 14.420 1.00 98.31 112 LYS A CA 1
ATOM 909 C C . LYS A 1 112 ? 1.259 -1.992 14.117 1.00 98.31 112 LYS A C 1
ATOM 911 O O . LYS A 1 112 ? 2.165 -2.666 13.635 1.00 98.31 112 LYS A O 1
ATOM 916 N N . ASP A 1 113 ? 0.064 -2.501 14.401 1.00 98.44 113 ASP A N 1
ATOM 917 C CA . ASP A 1 113 ? -0.257 -3.913 14.207 1.00 98.44 113 ASP A CA 1
ATOM 918 C C . ASP A 1 113 ? -0.426 -4.217 12.713 1.00 98.44 113 ASP A C 1
ATOM 920 O O . ASP A 1 113 ? 0.185 -5.159 12.209 1.00 98.44 113 ASP A O 1
ATOM 924 N N . LEU A 1 114 ? -1.122 -3.346 11.971 1.00 98.56 114 LEU A N 1
ATOM 925 C CA . LEU A 1 114 ? -1.224 -3.431 10.508 1.00 98.56 114 LEU A CA 1
ATOM 926 C C . LEU A 1 114 ? 0.148 -3.292 9.825 1.00 98.56 114 LEU A C 1
ATOM 928 O O . LEU A 1 114 ? 0.468 -4.060 8.916 1.00 98.56 114 LEU A O 1
ATOM 932 N N . ILE A 1 115 ? 0.991 -2.356 10.282 1.00 98.38 115 ILE A N 1
ATOM 933 C CA . ILE A 1 115 ? 2.357 -2.175 9.754 1.00 98.38 115 ILE A CA 1
ATOM 934 C C . ILE A 1 115 ? 3.233 -3.397 10.061 1.00 98.38 115 ILE A C 1
ATOM 936 O O . ILE A 1 115 ? 4.019 -3.824 9.213 1.00 98.38 115 ILE A O 1
ATOM 940 N N . ARG A 1 116 ? 3.101 -3.987 11.256 1.00 98.31 116 ARG A N 1
ATOM 941 C CA . ARG A 1 116 ? 3.844 -5.194 11.639 1.00 98.31 116 ARG A CA 1
ATOM 942 C C . ARG A 1 116 ? 3.513 -6.365 10.720 1.00 98.31 116 ARG A C 1
ATOM 944 O O . ARG A 1 116 ? 4.428 -7.106 10.379 1.00 98.31 116 ARG A O 1
ATOM 951 N N . VAL A 1 117 ? 2.254 -6.525 10.305 1.00 98.50 117 VAL A N 1
ATOM 952 C CA . VAL A 1 117 ? 1.862 -7.569 9.341 1.00 98.50 117 VAL A CA 1
ATOM 953 C C . VAL A 1 117 ? 2.629 -7.407 8.029 1.00 98.50 117 VAL A C 1
ATOM 955 O O . VAL A 1 117 ? 3.229 -8.373 7.566 1.00 98.50 117 VAL A O 1
ATOM 958 N N . LEU A 1 118 ? 2.693 -6.185 7.488 1.00 98.06 118 LEU A N 1
ATOM 959 C CA . LEU A 1 118 ? 3.433 -5.910 6.253 1.00 98.06 118 LEU A CA 1
ATOM 960 C C . LEU A 1 118 ? 4.920 -6.254 6.386 1.00 98.06 118 LEU A C 1
ATOM 962 O O . LEU A 1 118 ? 5.460 -6.944 5.528 1.00 98.06 118 LEU A O 1
ATOM 966 N N . ARG A 1 119 ? 5.562 -5.822 7.479 1.00 96.81 119 ARG A N 1
ATOM 967 C CA . ARG A 1 119 ? 6.990 -6.092 7.728 1.00 96.81 119 ARG A CA 1
ATOM 968 C C . ARG A 1 119 ? 7.280 -7.572 7.948 1.00 96.81 119 ARG A C 1
ATOM 970 O O . ARG A 1 119 ? 8.235 -8.116 7.408 1.00 96.81 119 ARG A O 1
ATOM 977 N N . ARG A 1 120 ? 6.429 -8.259 8.716 1.00 97.50 120 ARG A N 1
ATOM 978 C CA . ARG A 1 120 ? 6.540 -9.709 8.932 1.00 97.50 120 ARG A CA 1
ATOM 979 C C . ARG A 1 120 ? 6.436 -10.473 7.612 1.00 97.50 120 ARG A C 1
ATOM 981 O O . ARG A 1 120 ? 7.151 -11.449 7.426 1.00 97.50 120 ARG A O 1
ATOM 988 N N . ASN A 1 121 ? 5.577 -10.006 6.710 1.00 97.88 121 ASN A N 1
ATOM 989 C CA . ASN A 1 121 ? 5.382 -10.584 5.384 1.00 97.88 121 ASN A CA 1
ATOM 990 C C . ASN A 1 121 ? 6.316 -9.966 4.323 1.00 97.88 121 ASN A C 1
ATOM 992 O O . ASN A 1 121 ? 6.106 -10.191 3.130 1.00 97.88 121 ASN A O 1
ATOM 996 N N . GLN A 1 122 ? 7.338 -9.203 4.743 1.00 97.00 122 GLN A N 1
ATOM 997 C CA . GLN A 1 122 ? 8.419 -8.695 3.891 1.00 97.00 122 GLN A CA 1
ATOM 998 C C . GLN A 1 122 ? 7.936 -7.794 2.741 1.00 97.00 122 GLN A C 1
ATOM 1000 O O . GLN A 1 122 ? 8.539 -7.729 1.669 1.00 97.00 122 GLN A O 1
ATOM 1005 N N . ARG A 1 123 ? 6.821 -7.079 2.937 1.00 96.56 123 ARG A N 1
ATOM 1006 C CA . ARG A 1 123 ? 6.192 -6.261 1.885 1.00 96.56 123 ARG A CA 1
ATOM 1007 C C . ARG A 1 123 ? 6.968 -4.993 1.542 1.00 96.56 123 ARG A C 1
ATOM 1009 O O . ARG A 1 123 ? 6.640 -4.345 0.550 1.00 96.56 123 ARG A O 1
ATOM 1016 N N . GLU A 1 124 ? 7.979 -4.639 2.327 1.00 94.62 124 GLU A N 1
ATOM 1017 C CA . GLU A 1 124 ? 8.946 -3.582 2.035 1.00 94.62 124 GLU A CA 1
ATOM 1018 C C . GLU A 1 124 ? 9.968 -3.974 0.958 1.00 94.62 124 GLU A C 1
ATOM 1020 O O . GLU A 1 124 ? 10.461 -3.093 0.254 1.00 94.62 124 GLU A O 1
ATOM 1025 N N . PHE A 1 125 ? 10.250 -5.269 0.783 1.00 94.81 125 PHE A N 1
ATOM 1026 C CA . PHE A 1 125 ? 11.191 -5.783 -0.214 1.00 94.81 125 PHE A CA 1
ATOM 1027 C C . PHE A 1 125 ? 10.454 -6.069 -1.520 1.00 94.81 125 PHE A C 1
ATOM 1029 O O . PHE A 1 125 ? 10.260 -7.215 -1.921 1.00 94.81 125 PHE A O 1
ATOM 1036 N N . TYR A 1 126 ? 9.976 -5.006 -2.164 1.00 94.56 126 TYR A N 1
ATOM 1037 C CA . TYR A 1 126 ? 9.147 -5.093 -3.359 1.00 94.56 126 TYR A CA 1
ATOM 1038 C C . TYR A 1 126 ? 9.781 -4.366 -4.542 1.00 94.56 126 TYR A C 1
ATOM 1040 O O . TYR A 1 126 ? 10.229 -3.231 -4.407 1.00 94.56 126 TYR A O 1
ATOM 1048 N N . THR A 1 127 ? 9.763 -4.986 -5.720 1.00 91.56 127 THR A N 1
ATOM 1049 C CA . THR A 1 127 ? 10.096 -4.340 -6.996 1.00 91.56 127 THR A CA 1
ATOM 1050 C C . THR A 1 127 ? 8.837 -4.222 -7.839 1.00 91.56 127 THR A C 1
ATOM 1052 O O . THR A 1 127 ? 8.086 -5.188 -7.983 1.00 91.56 127 THR A O 1
ATOM 1055 N N . MET A 1 128 ? 8.610 -3.044 -8.420 1.00 89.19 128 MET A N 1
ATOM 1056 C CA . MET A 1 128 ? 7.462 -2.802 -9.290 1.00 89.19 128 MET A CA 1
ATOM 1057 C C . MET A 1 128 ? 7.510 -3.687 -10.541 1.00 89.19 128 MET A C 1
ATOM 1059 O O . MET A 1 128 ? 8.567 -4.138 -10.977 1.00 89.19 128 MET A O 1
ATOM 1063 N N . SER A 1 129 ? 6.365 -3.881 -11.193 1.00 86.69 129 SER A N 1
ATOM 1064 C CA . SER A 1 129 ? 6.337 -4.393 -12.570 1.00 86.69 129 SER A CA 1
ATOM 1065 C C . SER A 1 129 ? 7.158 -3.491 -13.509 1.00 86.69 129 SER A C 1
ATOM 1067 O O . SER A 1 129 ? 7.252 -2.289 -13.259 1.00 86.69 129 SER A O 1
ATOM 1069 N N . LYS A 1 130 ? 7.662 -4.024 -14.629 1.00 75.50 130 LYS A N 1
ATOM 1070 C CA . LYS A 1 130 ? 8.525 -3.311 -15.595 1.00 75.50 130 LYS A CA 1
ATOM 1071 C C . LYS A 1 130 ? 8.010 -1.937 -16.065 1.00 75.50 130 LYS A C 1
ATOM 1073 O O . LYS A 1 130 ? 8.807 -1.050 -16.340 1.00 75.50 130 LYS A O 1
ATOM 1078 N N . CYS A 1 131 ? 6.693 -1.737 -16.116 1.00 67.44 131 CYS A N 1
ATOM 1079 C CA . CYS A 1 131 ? 6.061 -0.475 -16.528 1.00 67.44 131 CYS A CA 1
ATOM 1080 C C . CYS A 1 131 ? 5.672 0.443 -15.352 1.00 67.44 131 CYS A C 1
ATOM 10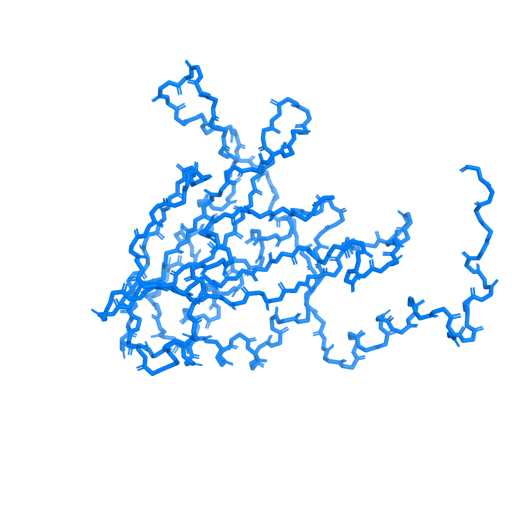82 O O . CYS A 1 131 ? 4.799 1.295 -15.503 1.00 67.44 131 CYS A O 1
ATOM 1084 N N . GLY A 1 132 ? 6.209 0.205 -14.156 1.00 61.56 132 GLY A N 1
ATOM 1085 C CA . GLY A 1 132 ? 5.928 0.998 -12.956 1.00 61.56 132 GLY A CA 1
ATOM 1086 C C . GLY A 1 132 ? 4.502 0.911 -12.404 1.00 61.56 132 GLY A C 1
ATOM 1087 O O . GLY A 1 132 ? 4.110 1.630 -11.490 1.00 61.56 132 GLY A O 1
ATOM 1088 N N . SER A 1 133 ? 3.699 -0.021 -12.919 1.00 70.56 133 SER A N 1
ATOM 1089 C CA . SER A 1 133 ? 2.288 -0.210 -12.545 1.00 70.56 133 SER A CA 1
ATOM 1090 C C . SER A 1 133 ? 2.081 -1.125 -11.324 1.00 70.56 133 SER A C 1
ATOM 1092 O O . SER A 1 133 ? 0.965 -1.571 -11.059 1.00 70.56 133 SER A O 1
ATOM 1094 N N . GLY A 1 134 ? 3.143 -1.400 -10.558 1.00 84.25 134 GLY A N 1
ATOM 1095 C CA . GLY A 1 134 ? 3.139 -2.389 -9.476 1.00 84.25 134 GLY A CA 1
ATOM 1096 C C . GLY A 1 134 ? 2.400 -1.963 -8.202 1.00 84.25 134 GLY A C 1
ATOM 1097 O O . GLY A 1 134 ? 2.193 -2.802 -7.327 1.00 84.25 134 GLY A O 1
ATOM 1098 N N . CYS A 1 135 ? 1.986 -0.698 -8.073 1.00 90.00 135 CYS A N 1
ATOM 1099 C CA . CYS A 1 135 ? 1.326 -0.198 -6.862 1.00 90.00 135 CYS A CA 1
ATOM 1100 C C . CYS A 1 135 ? -0.028 -0.879 -6.596 1.00 90.00 135 CYS A C 1
ATOM 1102 O O . CYS A 1 135 ? -0.346 -1.162 -5.445 1.00 90.00 135 CYS A O 1
ATOM 1104 N N . ARG A 1 136 ? -0.794 -1.227 -7.642 1.00 90.94 136 ARG A N 1
ATOM 1105 C CA . ARG A 1 136 ? -2.070 -1.956 -7.500 1.00 90.94 136 ARG A CA 1
ATOM 1106 C C . ARG A 1 136 ? -1.876 -3.359 -6.953 1.00 90.94 136 ARG A C 1
ATOM 1108 O O . ARG A 1 136 ? -2.565 -3.735 -6.012 1.00 90.94 136 ARG A O 1
ATOM 1115 N N . PHE A 1 137 ? -0.909 -4.091 -7.508 1.00 92.44 137 PHE A N 1
ATOM 1116 C CA . PHE A 1 137 ? -0.573 -5.429 -7.033 1.00 92.44 137 PHE A CA 1
ATOM 1117 C C . PHE A 1 137 ? -0.109 -5.396 -5.577 1.00 92.44 137 PHE A C 1
ATOM 1119 O O . PHE A 1 137 ? -0.563 -6.194 -4.768 1.00 92.44 137 PHE A O 1
ATOM 1126 N N . TRP A 1 138 ? 0.715 -4.411 -5.213 1.00 96.06 138 TRP A N 1
ATOM 1127 C CA . TRP A 1 138 ? 1.145 -4.247 -3.829 1.00 96.06 138 TRP A CA 1
ATOM 1128 C C . TRP A 1 138 ? -0.024 -3.956 -2.875 1.00 96.06 138 TRP A C 1
ATOM 1130 O O . TRP A 1 138 ? -0.120 -4.581 -1.822 1.00 96.06 138 TRP A O 1
ATOM 1140 N N . VAL A 1 139 ? -0.939 -3.051 -3.254 1.00 96.38 139 VAL A N 1
ATOM 1141 C CA . VAL A 1 139 ? -2.153 -2.758 -2.472 1.00 96.38 139 VAL A CA 1
ATOM 1142 C C . VAL A 1 139 ? -3.015 -4.009 -2.319 1.00 96.38 139 VAL A C 1
ATOM 1144 O O . VAL A 1 139 ? -3.423 -4.317 -1.204 1.00 96.38 139 VAL A O 1
ATOM 1147 N N . TYR A 1 140 ? -3.244 -4.755 -3.404 1.00 96.19 140 TYR A N 1
ATOM 1148 C CA . TYR A 1 140 ? -3.947 -6.038 -3.367 1.00 96.19 140 TYR A CA 1
ATOM 1149 C C . TYR A 1 140 ? -3.313 -6.982 -2.336 1.00 96.19 140 TYR A C 1
ATOM 1151 O O . TYR A 1 140 ? -4.000 -7.478 -1.446 1.00 96.19 140 TYR A O 1
ATOM 1159 N N . THR A 1 141 ? -1.992 -7.169 -2.385 1.00 97.75 141 THR A N 1
ATOM 1160 C CA . THR A 1 141 ? -1.284 -8.043 -1.442 1.00 97.75 141 THR A CA 1
ATOM 1161 C C . THR A 1 141 ? -1.390 -7.557 0.007 1.00 97.75 141 THR A C 1
ATOM 1163 O O . THR A 1 141 ? -1.620 -8.372 0.895 1.00 97.75 141 THR A O 1
ATOM 1166 N N . ALA A 1 142 ? -1.279 -6.250 0.260 1.00 98.25 142 ALA A N 1
ATOM 1167 C CA . ALA A 1 142 ? -1.421 -5.689 1.604 1.00 98.25 142 ALA A CA 1
ATOM 1168 C C . ALA A 1 142 ? -2.824 -5.931 2.193 1.00 98.25 142 ALA A C 1
ATOM 1170 O O . ALA A 1 142 ? -2.945 -6.331 3.350 1.00 98.25 142 ALA A O 1
ATOM 1171 N N . ILE A 1 143 ? -3.882 -5.746 1.392 1.00 98.44 143 ILE A N 1
ATOM 1172 C CA . ILE A 1 143 ? -5.256 -6.052 1.816 1.00 98.44 143 ILE A CA 1
ATOM 1173 C C . ILE A 1 143 ? -5.423 -7.551 2.091 1.00 98.44 143 ILE A C 1
ATOM 1175 O O . ILE A 1 143 ? -6.004 -7.913 3.113 1.00 98.44 143 ILE A O 1
ATOM 1179 N N . ALA A 1 144 ? -4.872 -8.415 1.232 1.00 98.38 144 ALA A N 1
ATOM 1180 C CA . ALA A 1 144 ? -4.915 -9.863 1.425 1.00 98.38 144 ALA A CA 1
ATOM 1181 C C . ALA A 1 144 ? -4.220 -10.292 2.728 1.00 98.38 144 ALA A C 1
ATOM 1183 O O . ALA A 1 144 ? -4.739 -11.136 3.455 1.00 98.38 144 ALA A O 1
ATOM 1184 N N . ASP A 1 145 ? -3.074 -9.685 3.055 1.00 98.56 145 ASP A N 1
ATOM 1185 C CA . ASP A 1 145 ? -2.353 -9.963 4.298 1.00 98.56 145 ASP A CA 1
ATOM 1186 C C . ASP A 1 145 ? -3.184 -9.596 5.538 1.00 98.56 145 ASP A C 1
ATOM 1188 O O . ASP A 1 145 ? -3.190 -10.342 6.519 1.00 98.56 145 ASP A O 1
ATOM 1192 N N . TRP A 1 146 ? -3.883 -8.456 5.514 1.00 98.56 146 TRP A N 1
ATOM 1193 C CA . TRP A 1 146 ? -4.713 -8.008 6.637 1.00 98.56 146 TRP A CA 1
ATOM 1194 C C . TRP A 1 146 ? -6.014 -8.797 6.779 1.00 98.56 146 TRP A C 1
ATOM 1196 O O . TRP A 1 146 ? -6.417 -9.092 7.905 1.00 98.56 146 TRP A O 1
ATOM 1206 N N . GLU A 1 147 ? -6.644 -9.188 5.671 1.00 98.44 147 GLU A N 1
ATOM 1207 C CA . GLU A 1 147 ? -7.757 -10.143 5.701 1.00 98.44 147 GLU A CA 1
ATOM 1208 C C . GLU A 1 147 ? -7.300 -11.498 6.259 1.00 98.44 147 GLU A C 1
ATOM 1210 O O . GLU A 1 147 ? -7.941 -12.038 7.157 1.00 98.44 147 GLU A O 1
ATOM 1215 N N . GLY A 1 148 ? -6.146 -12.008 5.815 1.00 97.94 148 GLY A N 1
ATOM 1216 C CA . GLY A 1 148 ? -5.613 -13.305 6.240 1.00 97.94 148 GLY A CA 1
ATOM 1217 C C . GLY A 1 148 ? -5.279 -13.408 7.733 1.00 97.94 148 GLY A C 1
ATOM 1218 O O . GLY A 1 148 ? -5.247 -14.511 8.275 1.00 97.94 148 GLY A O 1
ATOM 1219 N N . VAL A 1 149 ? -5.058 -12.281 8.419 1.00 97.81 149 VAL A N 1
ATOM 1220 C CA . VAL A 1 149 ? -4.876 -12.235 9.884 1.00 97.81 149 VAL A CA 1
ATOM 1221 C C . VAL A 1 149 ? -6.141 -11.821 10.646 1.00 97.81 149 VAL A C 1
ATOM 1223 O O . VAL A 1 149 ? -6.086 -11.660 11.864 1.00 97.81 149 VAL A O 1
ATOM 1226 N N . GLY A 1 150 ? -7.268 -11.639 9.953 1.00 97.94 150 GLY A N 1
ATOM 1227 C CA . GLY A 1 150 ? -8.562 -11.323 10.557 1.00 97.94 150 GLY A CA 1
ATOM 1228 C C . GLY A 1 150 ? -8.759 -9.858 10.957 1.00 97.94 150 GLY A C 1
ATOM 1229 O O . GLY A 1 150 ? -9.609 -9.576 11.797 1.00 97.94 150 GLY A O 1
ATOM 1230 N N . TYR A 1 151 ? -7.996 -8.918 10.387 1.00 98.44 151 TYR A N 1
ATOM 1231 C CA . TYR A 1 151 ? -8.221 -7.476 10.590 1.00 98.44 151 TYR A CA 1
ATOM 1232 C C . TYR A 1 151 ? -9.247 -6.878 9.627 1.00 98.44 151 TYR A C 1
ATOM 1234 O O . TYR A 1 151 ? -9.690 -5.752 9.839 1.00 98.44 151 TYR A O 1
ATOM 1242 N N . LEU A 1 152 ? -9.638 -7.613 8.589 1.00 98.31 152 LEU A N 1
ATOM 1243 C CA . LEU A 1 152 ? -10.685 -7.246 7.639 1.00 98.31 152 LEU A CA 1
ATOM 1244 C C . LEU A 1 152 ? -11.663 -8.417 7.494 1.00 98.31 152 LEU A C 1
ATOM 1246 O O . LEU A 1 152 ? -11.320 -9.559 7.802 1.00 98.31 152 LEU A O 1
ATOM 1250 N N . ASN A 1 153 ? -12.881 -8.134 7.029 1.00 97.50 153 ASN A N 1
ATOM 1251 C CA . ASN A 1 153 ? -13.875 -9.173 6.757 1.00 97.50 153 ASN A CA 1
ATOM 1252 C C . ASN A 1 153 ? -13.403 -10.124 5.652 1.00 97.50 153 ASN A C 1
ATOM 1254 O O . ASN A 1 153 ? -12.780 -9.690 4.683 1.00 97.50 153 ASN A O 1
ATOM 1258 N N . ILE A 1 154 ? -13.781 -11.398 5.755 1.00 97.06 154 ILE A N 1
ATOM 1259 C CA . ILE A 1 154 ? -13.583 -12.373 4.676 1.00 97.06 154 ILE A CA 1
ATOM 1260 C C . ILE A 1 154 ? -14.292 -11.873 3.409 1.00 97.06 154 ILE A C 1
ATOM 1262 O O . ILE A 1 154 ? -15.444 -11.441 3.468 1.00 97.06 154 ILE A O 1
ATOM 1266 N N . GLY A 1 155 ? -13.601 -11.929 2.268 1.00 96.56 155 GLY A N 1
ATOM 1267 C CA . GLY A 1 155 ? -14.104 -11.457 0.974 1.00 96.56 155 GLY A CA 1
ATOM 1268 C C . GLY A 1 155 ? -13.779 -9.992 0.664 1.00 96.56 155 GLY A C 1
ATOM 1269 O O . GLY A 1 155 ? -14.068 -9.520 -0.440 1.00 96.56 155 GLY A O 1
ATOM 1270 N N . THR A 1 156 ? -13.128 -9.272 1.582 1.00 96.69 156 THR A N 1
ATOM 1271 C CA . THR A 1 156 ? -12.659 -7.897 1.355 1.00 96.69 156 THR A CA 1
ATOM 1272 C C . THR A 1 156 ? -11.658 -7.827 0.198 1.00 96.69 156 THR A C 1
ATOM 1274 O O . THR A 1 156 ? -11.691 -6.891 -0.605 1.00 96.69 156 THR A O 1
ATOM 1277 N N . ILE A 1 157 ? -10.796 -8.833 0.063 1.00 94.94 157 ILE A N 1
ATOM 1278 C CA . ILE A 1 157 ? -9.805 -8.936 -1.001 1.00 94.94 157 ILE A CA 1
ATOM 1279 C C . ILE A 1 157 ? -10.466 -9.123 -2.366 1.00 94.94 157 ILE A C 1
ATOM 1281 O O . ILE A 1 157 ? -10.101 -8.437 -3.318 1.00 94.94 157 ILE A O 1
ATOM 1285 N N . GLN A 1 158 ? -11.490 -9.975 -2.455 1.00 94.50 158 GLN A N 1
ATOM 1286 C CA . GLN A 1 158 ? -12.259 -10.165 -3.685 1.00 94.50 158 GLN A CA 1
ATOM 1287 C C . GLN A 1 158 ? -12.971 -8.864 -4.072 1.00 94.50 158 GLN A C 1
ATOM 1289 O O . GLN A 1 158 ? -12.878 -8.414 -5.214 1.00 94.50 158 GLN A O 1
ATOM 1294 N N . TYR A 1 159 ? -13.600 -8.207 -3.093 1.00 94.88 159 TYR A N 1
ATOM 1295 C CA . TYR A 1 159 ? -14.228 -6.905 -3.281 1.00 94.88 159 TYR A CA 1
ATOM 1296 C C . TYR A 1 159 ? -13.234 -5.866 -3.821 1.00 94.88 159 TYR A C 1
ATOM 1298 O O . TYR A 1 159 ? -13.523 -5.185 -4.808 1.00 94.88 159 TYR A O 1
ATOM 1306 N N . ILE A 1 160 ? -12.046 -5.721 -3.225 1.00 94.00 160 ILE A N 1
ATOM 1307 C CA . ILE A 1 160 ? -11.098 -4.700 -3.688 1.00 94.00 160 ILE A CA 1
ATOM 1308 C C . ILE A 1 160 ? -10.442 -5.065 -5.023 1.00 94.00 160 ILE A C 1
ATOM 1310 O O . ILE A 1 160 ? -10.167 -4.167 -5.820 1.00 94.00 160 ILE A O 1
ATOM 1314 N N . GLN A 1 161 ? -10.234 -6.355 -5.303 1.00 91.88 161 GLN A N 1
ATOM 1315 C CA . GLN A 1 161 ? -9.626 -6.831 -6.545 1.00 91.88 161 GLN A CA 1
ATOM 1316 C C . GLN A 1 161 ? -10.373 -6.300 -7.765 1.00 91.88 161 GLN A C 1
ATOM 1318 O O . GLN A 1 161 ? -9.755 -5.689 -8.631 1.00 91.88 161 GLN A O 1
ATOM 1323 N N . GLU A 1 162 ? -11.699 -6.441 -7.795 1.00 87.88 162 GLU A N 1
ATOM 1324 C CA . GLU A 1 162 ? -12.540 -5.935 -8.887 1.00 87.88 162 GLU A CA 1
ATOM 1325 C C . GLU A 1 162 ? -12.320 -4.437 -9.135 1.00 87.88 162 GLU A C 1
ATOM 1327 O O . GLU A 1 162 ? -12.287 -3.982 -10.274 1.00 87.88 162 GLU A O 1
ATOM 1332 N N . ARG A 1 163 ? -12.117 -3.655 -8.069 1.00 88.81 163 ARG A N 1
ATOM 1333 C CA . ARG A 1 163 ? -11.947 -2.194 -8.137 1.00 88.81 163 ARG A CA 1
ATOM 1334 C C . ARG A 1 163 ? -10.556 -1.786 -8.608 1.00 88.81 163 ARG A C 1
ATOM 1336 O O . ARG A 1 163 ? -10.437 -0.771 -9.300 1.00 88.81 163 ARG A O 1
ATOM 1343 N N . LEU A 1 164 ? -9.537 -2.571 -8.255 1.00 88.12 164 LEU A N 1
ATOM 1344 C CA . LEU A 1 164 ? -8.133 -2.369 -8.631 1.00 88.12 164 LEU A CA 1
ATOM 1345 C C . LEU A 1 164 ? -7.862 -2.640 -10.119 1.00 88.12 164 LEU A C 1
ATOM 1347 O O . LEU A 1 164 ? -6.859 -2.159 -10.650 1.00 88.12 164 LEU A O 1
ATOM 1351 N N . MET A 1 165 ? -8.741 -3.375 -10.805 1.00 82.38 165 MET A N 1
ATOM 1352 C CA . MET A 1 165 ? -8.590 -3.685 -12.234 1.00 82.38 165 MET A CA 1
ATOM 1353 C C . MET A 1 165 ? -8.906 -2.497 -13.155 1.00 82.38 165 MET A C 1
ATOM 1355 O O . MET A 1 165 ? -8.486 -2.479 -14.313 1.00 82.38 165 MET A O 1
ATOM 1359 N N . PHE A 1 166 ? -9.603 -1.475 -12.656 1.00 75.69 166 PHE A N 1
ATOM 1360 C CA . PHE A 1 166 ? -10.025 -0.335 -13.467 1.00 75.69 166 PHE A CA 1
ATOM 1361 C C . PHE A 1 166 ? -8.966 0.769 -13.558 1.00 75.69 166 PHE A C 1
ATOM 1363 O O . PHE A 1 166 ? -8.290 1.098 -12.578 1.00 75.69 166 PHE A O 1
ATOM 1370 N N . TRP A 1 167 ? -8.881 1.405 -14.732 1.00 71.94 167 TRP A N 1
ATOM 1371 C CA . TRP A 1 167 ? -8.257 2.722 -14.865 1.00 71.94 167 TRP A CA 1
ATOM 1372 C C . TRP A 1 167 ? -9.268 3.820 -14.594 1.00 71.94 167 TRP A C 1
ATOM 1374 O O . TRP A 1 167 ? -10.375 3.827 -15.136 1.00 71.94 167 TRP A O 1
ATOM 1384 N N . TYR A 1 168 ? -8.840 4.792 -13.801 1.00 73.56 168 TYR A N 1
ATOM 1385 C CA . TYR A 1 168 ? -9.632 5.956 -13.465 1.00 73.56 168 TYR A CA 1
ATOM 1386 C C . TYR A 1 168 ? -9.046 7.163 -14.190 1.00 73.56 168 TYR A C 1
ATOM 1388 O O . TYR A 1 168 ? -7.963 7.647 -13.863 1.00 73.56 168 TYR A O 1
ATOM 1396 N N . ASP A 1 169 ? -9.767 7.654 -15.194 1.00 67.81 169 ASP A N 1
ATOM 1397 C CA . ASP A 1 169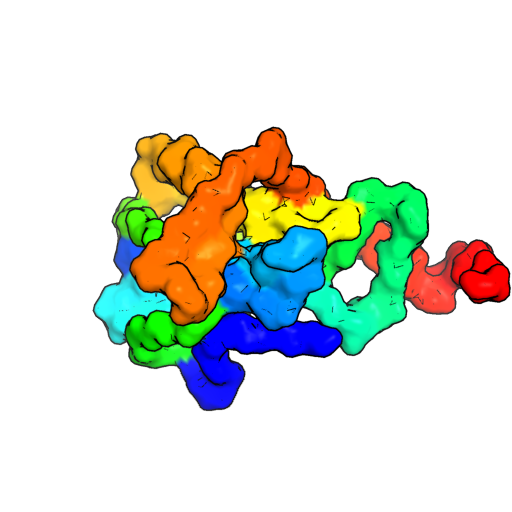 ? -9.450 8.922 -15.840 1.00 67.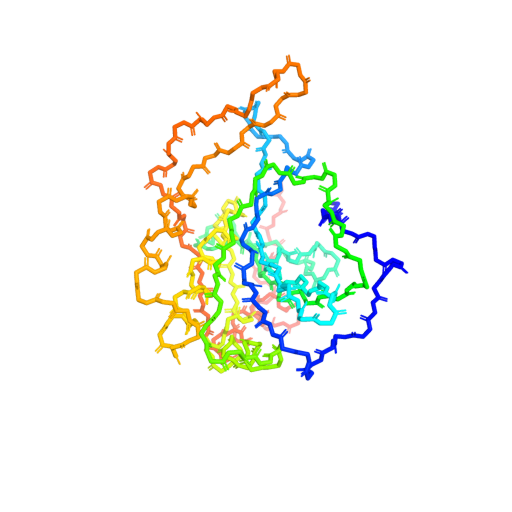81 169 ASP A CA 1
ATOM 1398 C C . ASP A 1 169 ? -10.368 9.999 -15.251 1.00 67.81 169 ASP A C 1
ATOM 1400 O O . ASP A 1 169 ? -11.599 9.888 -15.286 1.00 67.81 169 ASP A O 1
ATOM 1404 N N . HIS A 1 170 ? -9.762 11.025 -14.659 1.00 61.22 170 HIS A N 1
ATOM 1405 C CA . HIS A 1 170 ? -10.472 12.206 -14.190 1.00 61.22 170 HIS A CA 1
ATOM 1406 C C . HIS A 1 170 ? -10.029 13.379 -15.051 1.00 61.22 170 HIS A C 1
ATOM 1408 O O . HIS A 1 170 ? -9.016 14.020 -14.766 1.00 61.22 170 HIS A O 1
ATOM 1414 N N . ARG A 1 171 ? -10.778 13.637 -16.122 1.00 58.16 171 ARG A N 1
ATOM 1415 C CA . ARG A 1 171 ? -10.557 14.817 -16.951 1.00 58.16 171 ARG A CA 1
ATOM 1416 C C . ARG A 1 171 ? -11.371 15.977 -16.381 1.00 58.16 171 ARG A C 1
ATOM 1418 O O . ARG A 1 171 ? -12.555 15.814 -16.110 1.00 58.16 171 ARG A O 1
ATOM 1425 N N . GLN A 1 172 ? -10.735 17.127 -16.154 1.00 45.12 172 GLN A N 1
ATOM 1426 C CA . GLN A 1 172 ? -11.374 18.293 -15.520 1.00 45.12 172 GLN A CA 1
ATOM 1427 C C . GLN A 1 172 ? -12.523 18.900 -16.349 1.00 45.12 172 GLN A C 1
ATOM 1429 O O . GLN A 1 172 ? -13.341 19.633 -15.803 1.00 45.12 172 GLN A O 1
ATOM 1434 N N . ASP A 1 173 ? -12.603 18.585 -17.642 1.00 45.31 173 ASP A N 1
ATOM 1435 C CA . ASP A 1 173 ? -13.680 18.946 -18.572 1.00 45.31 173 ASP A CA 1
ATOM 1436 C C . ASP A 1 173 ? -14.902 18.013 -18.484 1.00 45.31 173 ASP A C 1
ATOM 1438 O O . ASP A 1 173 ? -15.988 18.363 -18.946 1.00 45.31 173 ASP A O 1
ATOM 1442 N N . LEU A 1 174 ? -14.763 16.840 -17.861 1.00 43.81 174 LEU A N 1
ATOM 1443 C CA . LEU A 1 174 ? -15.843 15.882 -17.674 1.00 43.81 174 LEU A CA 1
ATOM 1444 C C . LEU A 1 174 ? -16.216 15.835 -16.189 1.00 43.81 174 LEU A C 1
ATOM 1446 O O . LEU A 1 174 ? -15.491 15.302 -15.357 1.00 43.81 174 LEU A O 1
ATOM 1450 N N . VAL A 1 175 ? -17.422 16.300 -15.853 1.00 46.62 175 VAL A N 1
ATOM 1451 C CA . VAL A 1 175 ? -18.056 16.212 -14.513 1.00 46.62 175 VAL A CA 1
ATOM 1452 C C . VAL A 1 175 ? -18.238 14.747 -14.032 1.00 46.62 175 VAL A C 1
ATOM 1454 O O . VAL A 1 175 ? -18.876 14.470 -13.020 1.00 46.62 175 VAL A O 1
ATOM 1457 N N . ARG A 1 176 ? -17.697 13.761 -14.757 1.00 49.53 176 ARG A N 1
ATOM 1458 C CA . ARG A 1 176 ? -17.827 12.327 -14.503 1.00 49.53 176 ARG A CA 1
ATOM 1459 C C . ARG A 1 176 ? -16.464 11.647 -14.571 1.00 49.53 176 ARG A C 1
ATOM 1461 O O . ARG A 1 176 ? -15.734 11.797 -15.546 1.00 49.53 176 ARG A O 1
ATOM 1468 N N . THR A 1 177 ? -16.170 10.826 -13.566 1.00 55.25 177 THR A N 1
ATOM 1469 C CA . THR A 1 177 ? -15.073 9.854 -13.614 1.00 55.25 177 THR A CA 1
ATOM 1470 C C . THR A 1 177 ? -15.328 8.882 -14.759 1.00 55.25 177 THR A C 1
ATOM 1472 O O . THR A 1 177 ? -16.317 8.146 -14.737 1.00 55.25 177 THR A O 1
ATOM 1475 N N . VAL A 1 178 ? -14.446 8.874 -15.758 1.00 54.97 178 VAL A N 1
ATOM 1476 C CA . VAL A 1 178 ? -14.528 7.916 -16.858 1.00 54.97 178 VAL A CA 1
ATOM 1477 C C . VAL A 1 178 ? -13.779 6.664 -16.420 1.00 54.97 178 VAL A C 1
ATOM 1479 O O . VAL A 1 178 ? -12.553 6.664 -16.303 1.00 54.97 178 VAL A O 1
ATOM 1482 N N . ILE A 1 179 ? -14.534 5.600 -16.150 1.00 56.69 179 ILE A N 1
ATOM 1483 C CA . ILE A 1 179 ? -13.984 4.253 -16.001 1.00 56.69 179 ILE A CA 1
ATOM 1484 C C . ILE A 1 179 ? -13.622 3.808 -17.414 1.00 56.69 179 ILE A C 1
ATOM 1486 O O . ILE A 1 179 ? -14.508 3.543 -18.225 1.00 56.69 179 ILE A O 1
ATOM 1490 N N . LYS A 1 180 ? -12.330 3.802 -17.738 1.00 53.25 180 LYS A N 1
ATOM 1491 C CA . LYS A 1 180 ? -11.864 3.168 -18.973 1.00 53.25 180 LYS A CA 1
ATOM 1492 C C . LYS A 1 180 ? -11.621 1.696 -18.658 1.00 53.25 180 LYS A C 1
ATOM 1494 O O . LYS A 1 180 ? -11.189 1.394 -17.547 1.00 53.25 180 LYS A O 1
ATOM 1499 N N . GLU A 1 181 ? -11.997 0.850 -19.617 1.00 50.00 181 GLU A N 1
ATOM 1500 C CA . GLU A 1 181 ? -12.005 -0.622 -19.607 1.00 50.00 181 GLU A CA 1
ATOM 1501 C C . GLU A 1 181 ? -10.988 -1.254 -18.640 1.00 50.00 181 GLU A C 1
ATOM 1503 O O . GLU A 1 181 ? -9.870 -0.736 -18.518 1.00 50.00 181 GLU A O 1
ATOM 1508 N N . PRO A 1 182 ? -11.350 -2.353 -17.943 1.00 49.81 182 PRO A N 1
ATOM 1509 C CA . PRO A 1 182 ? -10.419 -3.034 -17.053 1.00 49.81 182 PRO A CA 1
ATOM 1510 C C . PRO A 1 182 ? -9.113 -3.290 -17.805 1.00 49.81 182 PRO A C 1
ATOM 1512 O O . PRO A 1 182 ? -9.124 -3.774 -18.935 1.00 49.81 182 PRO A O 1
ATOM 1515 N N . LEU A 1 183 ? -7.973 -2.949 -17.200 1.00 54.66 183 LEU A N 1
ATOM 1516 C CA . LEU A 1 183 ? -6.756 -3.578 -17.686 1.00 54.66 183 LEU A CA 1
ATOM 1517 C C . LEU A 1 183 ? -6.922 -5.054 -17.371 1.00 54.66 183 LEU A C 1
ATOM 1519 O O . LEU A 1 183 ? -7.036 -5.398 -16.199 1.00 54.66 183 LEU A O 1
ATOM 1523 N N . ASP A 1 184 ? -6.835 -5.912 -18.377 1.00 51.12 184 ASP A N 1
ATOM 1524 C CA . ASP A 1 184 ? -6.791 -7.368 -18.200 1.00 51.12 184 ASP A CA 1
ATOM 1525 C C . ASP A 1 184 ? -5.644 -7.844 -17.287 1.00 51.12 184 ASP A C 1
ATOM 1527 O O . ASP A 1 184 ? -5.530 -9.026 -16.974 1.00 51.12 184 ASP A O 1
ATOM 1531 N N . THR A 1 185 ? -4.782 -6.942 -16.810 1.00 63.44 185 THR A N 1
ATOM 1532 C CA . THR A 1 185 ? -3.678 -7.277 -15.921 1.00 63.44 185 THR A CA 1
ATOM 1533 C C . THR A 1 185 ? -3.511 -6.241 -14.812 1.00 63.44 185 THR A C 1
ATOM 1535 O O . THR A 1 185 ? -3.344 -5.048 -15.079 1.00 63.44 185 THR A O 1
ATOM 1538 N N . MET A 1 186 ? -3.469 -6.715 -13.567 1.00 79.56 186 MET A N 1
ATOM 1539 C CA . MET A 1 186 ? -2.766 -6.084 -12.449 1.00 79.56 186 MET A CA 1
ATOM 1540 C C . MET A 1 186 ? -1.348 -6.674 -12.459 1.00 79.56 186 MET A C 1
ATOM 1542 O O . MET A 1 186 ? -1.150 -7.743 -11.880 1.00 79.56 186 MET A O 1
ATOM 1546 N N . PRO A 1 187 ? -0.383 -6.079 -13.193 1.00 82.00 187 PRO A N 1
ATOM 1547 C CA . PRO A 1 187 ? 0.880 -6.745 -13.471 1.00 82.00 187 PRO A CA 1
ATOM 1548 C C . PRO A 1 187 ? 1.619 -6.985 -12.154 1.00 82.00 187 PRO A C 1
ATOM 1550 O O . PRO A 1 187 ? 1.812 -6.028 -11.391 1.00 82.00 187 PRO A O 1
ATOM 1553 N N . PRO A 1 188 ? 2.018 -8.230 -11.861 1.00 86.25 188 PRO A N 1
ATOM 1554 C CA . PRO A 1 188 ? 2.688 -8.524 -10.613 1.00 86.25 188 PRO A CA 1
ATOM 1555 C C . PRO A 1 188 ? 4.065 -7.858 -10.600 1.00 86.25 188 PRO A C 1
ATOM 1557 O O . PRO A 1 188 ? 4.817 -7.902 -11.577 1.00 86.25 188 PRO A O 1
ATOM 1560 N N . GLY A 1 189 ? 4.394 -7.225 -9.478 1.00 88.19 189 GLY A N 1
ATOM 1561 C CA . GLY A 1 189 ? 5.787 -6.991 -9.120 1.00 88.19 189 GLY A CA 1
ATOM 1562 C C . GLY A 1 189 ? 6.393 -8.233 -8.472 1.00 88.19 189 GLY A C 1
ATOM 1563 O O . GLY A 1 189 ? 5.796 -9.313 -8.482 1.00 88.19 189 GLY A O 1
ATOM 1564 N N . LYS A 1 190 ? 7.570 -8.076 -7.871 1.00 92.75 190 LYS A N 1
ATOM 1565 C CA . LYS A 1 190 ? 8.233 -9.149 -7.127 1.00 92.75 190 LYS A CA 1
ATOM 1566 C C . LYS A 1 190 ? 8.417 -8.757 -5.674 1.00 92.75 190 LYS A C 1
ATOM 1568 O O . LYS A 1 190 ? 8.973 -7.700 -5.397 1.00 92.75 190 LYS A O 1
ATOM 1573 N N . PHE A 1 191 ? 7.964 -9.623 -4.776 1.00 94.12 191 PHE A N 1
ATOM 1574 C CA . PHE A 1 191 ? 8.403 -9.621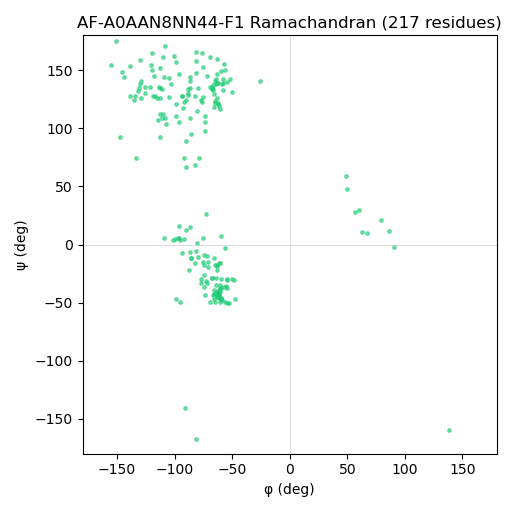 -3.386 1.00 94.12 191 PHE A CA 1
ATOM 1575 C C . PHE A 1 191 ? 9.639 -10.504 -3.275 1.00 94.12 191 PHE A C 1
ATOM 1577 O O . PHE A 1 191 ? 9.663 -11.597 -3.841 1.00 94.12 191 PHE A O 1
ATOM 1584 N N . TRP A 1 192 ? 10.647 -10.011 -2.580 1.00 93.88 192 TRP A N 1
ATOM 1585 C CA . TRP A 1 192 ? 11.927 -10.679 -2.396 1.00 93.88 192 TRP A CA 1
ATOM 1586 C C . TRP A 1 192 ? 12.083 -11.073 -0.937 1.00 93.88 192 TRP A C 1
ATOM 1588 O O . TRP A 1 192 ? 11.574 -10.377 -0.054 1.00 93.88 192 TRP A O 1
ATOM 1598 N N . THR A 1 193 ? 12.838 -12.136 -0.668 1.00 93.81 193 THR A N 1
ATOM 1599 C CA . THR A 1 193 ? 13.355 -12.316 0.694 1.00 93.81 193 THR A CA 1
ATOM 1600 C C . THR A 1 193 ? 14.409 -11.239 1.000 1.00 93.81 193 THR A C 1
ATOM 1602 O O . THR A 1 193 ? 14.957 -10.637 0.071 1.00 93.81 193 THR A O 1
ATOM 1605 N N . PRO A 1 194 ? 14.748 -10.972 2.274 1.00 90.12 194 PRO A N 1
ATOM 1606 C CA . PRO A 1 194 ? 15.808 -10.029 2.624 1.00 90.12 194 PRO A CA 1
ATOM 1607 C C . PRO A 1 194 ? 17.162 -10.398 2.002 1.00 90.12 194 PRO A C 1
ATOM 1609 O O . PRO A 1 194 ? 17.921 -9.520 1.584 1.00 90.12 194 PRO A O 1
ATOM 1612 N N . GLU A 1 195 ? 17.461 -11.695 1.913 1.00 90.81 195 GLU A N 1
ATOM 1613 C CA . GLU A 1 195 ? 18.690 -12.223 1.322 1.00 90.81 195 GLU A CA 1
ATOM 1614 C C . GLU A 1 195 ? 18.704 -11.996 -0.189 1.00 90.81 195 GLU A C 1
ATOM 1616 O O . GLU A 1 195 ? 19.674 -11.446 -0.715 1.00 90.81 195 GLU A O 1
ATOM 1621 N N . GLU A 1 196 ? 17.615 -12.353 -0.879 1.00 90.69 196 GLU A N 1
ATOM 1622 C CA . GLU A 1 196 ? 17.485 -12.122 -2.317 1.00 90.69 196 GLU A CA 1
ATOM 1623 C C . GLU A 1 196 ? 17.498 -10.630 -2.646 1.00 90.69 196 GLU A C 1
ATOM 1625 O O . GLU A 1 196 ? 18.147 -10.222 -3.600 1.00 90.69 196 GLU A O 1
ATOM 1630 N N . TRP A 1 197 ? 16.825 -9.802 -1.843 1.00 87.50 197 TRP A N 1
ATOM 1631 C CA . TRP A 1 197 ? 16.827 -8.353 -2.000 1.00 87.50 197 TRP A CA 1
ATOM 1632 C C . TRP A 1 197 ? 18.237 -7.796 -1.873 1.00 87.50 197 TRP A C 1
ATOM 1634 O O . TRP A 1 197 ? 18.673 -7.007 -2.702 1.00 87.50 197 TRP A O 1
ATOM 1644 N N . THR A 1 198 ? 18.975 -8.219 -0.849 1.00 84.94 198 THR A N 1
ATOM 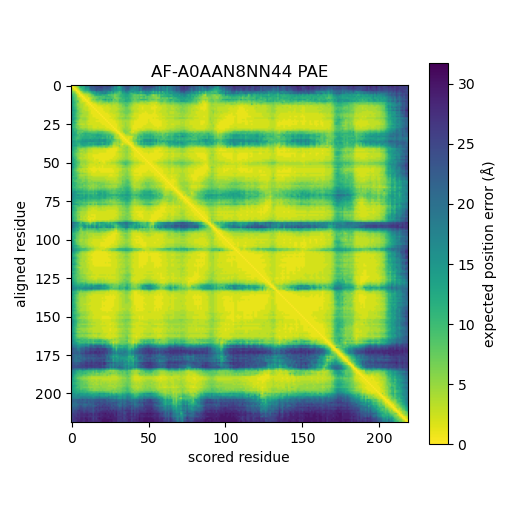1645 C CA . THR A 1 198 ? 20.357 -7.776 -0.655 1.00 84.94 198 THR A CA 1
ATOM 1646 C C . THR A 1 198 ? 21.236 -8.202 -1.827 1.00 84.94 198 THR A C 1
ATOM 1648 O O . THR A 1 198 ? 22.036 -7.401 -2.301 1.00 84.94 198 THR A O 1
ATOM 1651 N N . ALA A 1 199 ? 21.085 -9.435 -2.313 1.00 82.69 199 ALA A N 1
ATOM 1652 C CA . ALA A 1 199 ? 21.832 -9.939 -3.461 1.00 82.69 199 ALA A CA 1
ATOM 1653 C C . ALA A 1 199 ? 21.485 -9.183 -4.753 1.00 82.69 199 ALA A C 1
ATOM 1655 O O . ALA A 1 199 ? 22.383 -8.689 -5.427 1.00 82.69 199 ALA A O 1
ATOM 1656 N N . GLU A 1 200 ? 20.196 -9.030 -5.058 1.00 80.00 200 GLU A N 1
ATOM 1657 C CA . GLU A 1 200 ? 19.706 -8.315 -6.237 1.00 80.00 200 GLU A CA 1
ATOM 1658 C C . GLU A 1 200 ? 20.153 -6.854 -6.206 1.00 80.00 200 GLU A C 1
ATOM 1660 O O . GLU A 1 200 ? 20.732 -6.366 -7.168 1.00 80.00 200 GLU A O 1
ATOM 1665 N N . MET A 1 201 ? 19.958 -6.153 -5.085 1.00 77.75 201 MET A N 1
ATOM 1666 C CA . MET A 1 201 ? 20.335 -4.743 -4.965 1.00 77.75 201 MET A CA 1
ATOM 1667 C C . MET A 1 201 ? 21.860 -4.541 -5.010 1.00 77.75 201 MET A C 1
ATOM 1669 O O . MET A 1 201 ? 22.304 -3.503 -5.493 1.00 77.75 201 MET A O 1
ATOM 1673 N N . ARG A 1 202 ? 22.667 -5.522 -4.569 1.00 68.19 202 ARG A N 1
ATOM 1674 C CA . ARG A 1 202 ? 24.137 -5.503 -4.717 1.00 68.19 202 ARG A CA 1
ATOM 1675 C C . ARG A 1 202 ? 24.601 -5.619 -6.163 1.00 68.19 202 ARG A C 1
ATOM 1677 O O . ARG A 1 202 ? 25.656 -5.086 -6.475 1.00 68.19 202 ARG A O 1
ATOM 1684 N N . LEU A 1 203 ? 23.846 -6.272 -7.049 1.00 64.38 203 LEU A N 1
ATOM 1685 C CA . LEU A 1 203 ? 24.197 -6.302 -8.477 1.00 64.38 203 LEU A CA 1
ATOM 1686 C C . LEU A 1 203 ? 24.165 -4.907 -9.112 1.00 64.38 203 LEU A C 1
ATOM 1688 O O . LEU A 1 203 ? 24.777 -4.698 -10.154 1.00 64.38 203 LEU A O 1
ATOM 1692 N N . TYR A 1 204 ? 23.486 -3.961 -8.466 1.00 63.22 204 TYR A N 1
ATOM 1693 C CA . TYR A 1 204 ? 23.459 -2.561 -8.857 1.00 63.22 204 TYR A CA 1
ATOM 1694 C C . TYR A 1 204 ? 24.460 -1.703 -8.059 1.00 63.22 204 TYR A C 1
ATOM 1696 O O . TYR A 1 204 ? 24.456 -0.494 -8.224 1.00 63.22 204 TYR A O 1
ATOM 1704 N N . ASP A 1 205 ? 25.320 -2.279 -7.207 1.00 59.34 205 ASP A N 1
ATOM 1705 C CA . ASP A 1 205 ? 26.394 -1.550 -6.513 1.00 59.34 205 ASP A CA 1
ATOM 1706 C C . ASP A 1 205 ? 27.573 -1.286 -7.481 1.00 59.34 205 ASP A C 1
ATOM 1708 O O . ASP A 1 205 ? 28.116 -2.240 -8.045 1.00 59.34 205 ASP A O 1
ATOM 1712 N N . PRO A 1 206 ? 28.009 -0.026 -7.684 1.00 54.34 206 PRO A N 1
ATOM 1713 C CA . PRO A 1 206 ? 29.095 0.328 -8.599 1.00 54.34 206 PRO A CA 1
ATOM 1714 C C . PRO A 1 206 ? 30.460 -0.218 -8.167 1.00 54.34 206 PRO A C 1
ATOM 1716 O O . PRO A 1 206 ? 31.398 -0.180 -8.955 1.00 54.34 206 PRO A O 1
ATOM 1719 N N . PHE A 1 207 ? 30.589 -0.730 -6.941 1.00 53.00 207 PHE A N 1
ATOM 1720 C CA . PHE A 1 207 ? 31.802 -1.392 -6.459 1.00 53.00 207 PHE A CA 1
ATOM 1721 C C . PHE A 1 207 ? 31.697 -2.921 -6.480 1.00 53.00 207 PHE A C 1
ATOM 1723 O O . PHE A 1 207 ? 32.607 -3.611 -6.013 1.00 53.00 207 PHE A O 1
ATOM 1730 N N . HIS A 1 208 ? 30.597 -3.479 -6.997 1.00 50.12 208 HIS A N 1
ATOM 1731 C CA . HIS A 1 208 ? 30.472 -4.921 -7.148 1.00 50.12 208 HIS A CA 1
ATOM 1732 C C . HIS A 1 208 ? 31.512 -5.429 -8.167 1.00 50.12 208 HIS A C 1
ATOM 1734 O O . HIS A 1 208 ? 31.702 -4.793 -9.192 1.00 50.12 208 HIS A O 1
ATOM 1740 N N . PRO A 1 209 ? 32.163 -6.589 -7.983 1.00 50.31 209 PRO A N 1
ATOM 1741 C CA . PRO A 1 209 ? 33.178 -7.086 -8.926 1.00 50.31 209 PRO A CA 1
ATOM 1742 C C . PRO A 1 209 ? 32.664 -7.353 -10.349 1.00 50.31 209 PRO A C 1
ATOM 1744 O O . PRO A 1 209 ? 33.451 -7.511 -11.274 1.00 50.31 209 PRO A O 1
ATOM 1747 N N . SER A 1 210 ? 31.342 -7.433 -10.532 1.00 51.00 210 SER A N 1
ATOM 1748 C CA . SER A 1 210 ? 30.737 -7.480 -11.863 1.00 51.00 210 SER A CA 1
ATOM 1749 C C . SER A 1 210 ? 30.492 -6.092 -12.464 1.00 51.00 210 SER A C 1
ATOM 1751 O O . SER A 1 210 ? 30.220 -6.057 -13.655 1.00 51.00 210 SER A O 1
ATOM 1753 N N . ALA A 1 211 ? 30.602 -4.992 -11.693 1.00 45.41 211 ALA A N 1
ATOM 1754 C CA . ALA A 1 211 ? 30.352 -3.581 -12.057 1.00 45.41 211 ALA A CA 1
ATOM 1755 C C . ALA A 1 211 ? 31.049 -3.153 -13.377 1.00 45.41 211 ALA A C 1
ATOM 1757 O O . ALA A 1 211 ? 30.500 -2.380 -14.166 1.00 45.41 211 ALA A O 1
ATOM 1758 N N . ASP A 1 212 ? 32.196 -3.759 -13.680 1.00 43.12 212 ASP A N 1
ATOM 1759 C CA . ASP A 1 212 ? 32.978 -3.485 -14.889 1.00 43.12 212 ASP A CA 1
ATOM 1760 C C . ASP A 1 212 ? 32.390 -4.085 -16.181 1.00 43.12 212 ASP A C 1
ATOM 1762 O O . ASP A 1 212 ? 32.741 -3.651 -17.276 1.00 43.12 212 ASP A O 1
ATOM 1766 N N . LEU A 1 213 ? 31.446 -5.032 -16.096 1.00 48.06 213 LEU A N 1
ATOM 1767 C CA . LEU A 1 213 ? 30.710 -5.539 -17.266 1.00 48.06 213 LEU A CA 1
ATOM 1768 C C . LEU A 1 213 ? 29.545 -4.626 -17.687 1.00 48.06 213 LEU A C 1
ATOM 1770 O O . LEU A 1 213 ? 28.904 -4.886 -18.705 1.00 48.06 213 LEU A O 1
ATOM 1774 N N . TRP A 1 214 ? 29.246 -3.568 -16.925 1.00 51.78 214 TRP A N 1
ATOM 1775 C CA . TRP A 1 214 ? 28.008 -2.790 -17.078 1.00 51.78 214 TRP A CA 1
ATOM 1776 C C . TRP A 1 214 ? 28.202 -1.387 -17.670 1.00 51.78 214 TRP A C 1
ATOM 1778 O O . TRP A 1 214 ? 27.234 -0.632 -17.768 1.00 51.78 214 TRP A O 1
ATOM 1788 N N . HIS A 1 215 ? 29.421 -1.040 -18.098 1.00 38.97 215 HIS A N 1
ATOM 1789 C CA . HIS A 1 215 ? 29.737 0.273 -18.675 1.00 38.97 215 HIS A CA 1
ATOM 1790 C C . HIS A 1 215 ? 29.699 0.351 -20.207 1.00 38.97 215 HIS A C 1
ATOM 1792 O O . HIS A 1 215 ? 29.954 1.425 -20.753 1.00 38.97 215 HIS A O 1
ATOM 1798 N N . ASP A 1 216 ? 29.313 -0.710 -20.918 1.00 41.09 216 ASP A N 1
ATOM 1799 C CA . ASP A 1 216 ? 29.176 -0.634 -22.376 1.00 41.09 216 ASP A CA 1
ATOM 1800 C C . ASP A 1 216 ? 27.752 -0.243 -22.801 1.00 41.09 216 ASP A C 1
ATOM 1802 O O . ASP A 1 216 ? 26.955 -1.058 -23.259 1.00 41.09 216 ASP A O 1
ATOM 1806 N N . TYR A 1 217 ? 27.418 1.037 -22.621 1.00 38.22 217 TYR A N 1
ATOM 1807 C CA . TYR A 1 217 ? 26.347 1.686 -23.380 1.00 38.22 217 TYR A CA 1
ATOM 1808 C C . TYR A 1 217 ? 26.819 3.045 -23.886 1.00 38.22 217 TYR A C 1
ATOM 1810 O O . TYR A 1 217 ? 26.421 4.111 -23.418 1.00 38.22 217 TYR A O 1
ATOM 1818 N N . SER A 1 218 ? 27.662 2.981 -24.913 1.00 33.84 218 SER A N 1
ATOM 1819 C CA . SER A 1 218 ? 27.634 3.984 -25.967 1.00 33.84 218 SER A CA 1
ATOM 1820 C C . SER A 1 218 ? 26.388 3.751 -26.840 1.00 33.84 218 SER A C 1
ATOM 1822 O O . SER A 1 218 ? 26.309 2.739 -27.537 1.00 33.84 218 SER A O 1
ATOM 1824 N N . ARG A 1 219 ? 25.414 4.676 -26.763 1.00 33.94 219 ARG A N 1
ATOM 1825 C CA . ARG A 1 219 ? 24.481 5.174 -27.810 1.00 33.94 219 ARG A CA 1
ATOM 1826 C C . ARG A 1 219 ? 23.152 5.652 -27.230 1.00 33.94 219 ARG A C 1
ATOM 1828 O O . ARG A 1 219 ? 22.428 4.829 -26.629 1.00 33.94 219 ARG A O 1
#